Protein AF-A0A5J4KTF9-F1 (afdb_monomer)

Nearest PDB structures (foldseek):
  3gzh-assembly1_A  TM=1.560E-01  e=8.129E+00  Escherichia coli O157:H7
  5zzj-assembly1_A  TM=1.481E-01  e=7.076E+00  Santalum album

Organism: NCBI:txid2607529

Sequence (255 aa):
MTQKMRHIVEIQGGFKPSVQLPKDFFNEEYNRHFVENYIPTHDTLEIFMNIQYSLQMNSEKRAKLFTGTYGTGKSDLMLMIANYITRSSDNELLIPFFKRLRNLNPNKAEIIYEARLNKPPFLLVLLQADTATTFSSFVLDGLKKALDRIQQPDLLGTTYYKAAKDLIEQWEEKLPDNIERVDRILQEVHGITLVQLKHNLASPQADRALEIFRQTTISALGMPFHPNAVIERPDEAFEAVSKNWLLVENTVAYL

Solvent-accessible surface area (backbone atoms only — not comparable to full-atom values): 14716 Å² total; per-residue (Å²): 136,87,77,62,62,77,82,78,49,83,81,82,77,86,79,65,100,67,69,51,84,63,62,43,70,73,33,62,71,61,32,49,56,48,44,53,65,50,80,79,50,74,68,52,51,54,51,46,51,56,48,44,56,32,69,43,90,89,41,86,68,61,86,82,85,92,83,79,67,91,88,74,48,64,53,52,50,49,54,50,49,52,53,53,52,48,31,34,45,80,38,76,66,42,47,53,35,52,56,54,38,33,74,77,38,52,70,64,34,47,57,46,37,62,69,25,47,92,37,82,54,52,89,70,62,70,72,71,84,90,55,39,82,46,73,43,39,33,50,47,46,21,45,48,55,37,28,50,74,73,73,43,58,74,37,55,62,51,29,58,43,52,52,53,45,53,50,52,54,51,26,63,75,76,34,53,71,57,43,57,43,38,35,49,48,32,41,76,76,70,68,38,48,58,69,55,43,52,51,28,30,75,37,37,42,19,62,63,32,46,50,53,47,42,54,41,37,32,75,56,68,72,42,78,80,76,84,75,93,53,42,79,46,51,68,57,35,53,51,40,29,52,54,43,48,54,52,52,55,55,57,61,74,76,110

Structure (mmCIF, N/CA/C/O backbone):
data_AF-A0A5J4KTF9-F1
#
_entry.id   AF-A0A5J4KTF9-F1
#
loop_
_atom_site.group_PDB
_atom_site.id
_atom_site.type_symbol
_atom_site.label_atom_id
_atom_site.label_alt_id
_atom_site.label_comp_id
_atom_site.label_asym_id
_atom_site.label_entity_id
_atom_site.label_seq_id
_atom_site.pdbx_PDB_ins_code
_atom_site.Cartn_x
_atom_site.Cartn_y
_atom_site.Cartn_z
_atom_site.occupancy
_atom_site.B_iso_or_equiv
_atom_site.auth_seq_id
_atom_site.auth_comp_id
_atom_site.auth_asym_id
_atom_site.auth_atom_id
_atom_site.pdbx_PDB_model_num
ATOM 1 N N . MET A 1 1 ? 7.587 18.497 -52.639 1.00 45.97 1 MET A N 1
ATOM 2 C CA . MET A 1 1 ? 6.409 17.908 -51.965 1.00 45.97 1 MET A CA 1
ATOM 3 C C . MET A 1 1 ? 6.513 18.205 -50.481 1.00 45.97 1 MET A C 1
ATOM 5 O O . MET A 1 1 ? 7.407 17.679 -49.836 1.00 45.97 1 MET A O 1
ATOM 9 N N . THR A 1 2 ? 5.655 19.070 -49.949 1.00 49.12 2 THR A N 1
ATOM 10 C CA . THR A 1 2 ? 5.652 19.421 -48.522 1.00 49.12 2 THR A CA 1
ATOM 11 C C . THR A 1 2 ? 4.664 18.499 -47.811 1.00 49.12 2 THR A C 1
ATOM 13 O O . THR A 1 2 ? 3.468 18.786 -47.765 1.00 49.12 2 THR A O 1
ATOM 16 N N . GLN A 1 3 ? 5.119 17.340 -47.326 1.00 54.19 3 GLN A N 1
ATOM 17 C CA . GLN A 1 3 ? 4.278 16.512 -46.455 1.00 54.19 3 GLN A CA 1
ATOM 18 C C . GLN A 1 3 ? 4.041 17.271 -45.143 1.00 54.19 3 GLN A C 1
ATOM 20 O O . GLN A 1 3 ? 4.979 17.768 -44.522 1.00 54.19 3 GLN A O 1
ATOM 25 N N . LYS A 1 4 ? 2.776 17.405 -44.724 1.00 57.56 4 LYS A N 1
ATOM 26 C CA . LYS A 1 4 ? 2.444 18.039 -43.439 1.00 57.56 4 LYS A CA 1
ATOM 27 C C . LYS A 1 4 ? 3.039 17.186 -42.311 1.00 57.56 4 LYS A C 1
ATOM 29 O O . LYS A 1 4 ? 2.736 15.999 -42.253 1.00 57.56 4 LYS A O 1
ATOM 34 N N . MET A 1 5 ? 3.810 17.797 -41.402 1.00 54.59 5 MET A N 1
ATOM 35 C CA . MET A 1 5 ? 4.510 17.134 -40.277 1.00 54.59 5 MET A CA 1
ATOM 36 C C . MET A 1 5 ? 3.653 16.130 -39.491 1.00 54.59 5 MET A C 1
ATOM 38 O O . MET A 1 5 ? 4.162 15.109 -39.054 1.00 54.59 5 MET A O 1
ATOM 42 N N . ARG A 1 6 ? 2.343 16.367 -39.381 1.00 58.22 6 ARG A N 1
ATOM 43 C CA . ARG A 1 6 ? 1.366 15.455 -38.756 1.00 58.22 6 ARG A CA 1
ATOM 44 C C . ARG A 1 6 ? 1.243 14.060 -39.396 1.00 58.22 6 ARG A C 1
ATOM 46 O O . ARG A 1 6 ? 0.602 13.202 -38.815 1.00 58.22 6 ARG A O 1
ATOM 53 N N . HIS A 1 7 ? 1.779 13.851 -40.601 1.00 60.00 7 HIS A N 1
ATOM 54 C CA . HIS A 1 7 ? 1.847 12.535 -41.256 1.00 60.00 7 HIS A CA 1
ATOM 55 C C . HIS A 1 7 ? 3.209 11.846 -41.068 1.00 60.00 7 HIS A C 1
ATOM 57 O O . HIS A 1 7 ? 3.386 10.725 -41.525 1.00 60.00 7 HIS A O 1
ATOM 63 N N . ILE A 1 8 ? 4.166 12.531 -40.434 1.00 69.38 8 ILE A N 1
ATOM 64 C CA . ILE A 1 8 ? 5.533 12.055 -40.172 1.00 69.38 8 ILE A CA 1
ATOM 65 C C . ILE A 1 8 ? 5.745 11.862 -38.662 1.00 69.38 8 ILE A C 1
ATOM 67 O O . ILE A 1 8 ? 6.495 10.986 -38.248 1.00 69.38 8 ILE A O 1
ATOM 71 N N . VAL A 1 9 ? 5.075 12.675 -37.841 1.00 63.06 9 VAL A N 1
ATOM 72 C CA . VAL A 1 9 ? 5.163 12.661 -36.380 1.00 63.06 9 VAL A CA 1
ATOM 73 C C . VAL A 1 9 ? 3.813 12.251 -35.806 1.00 63.06 9 VAL A C 1
ATOM 75 O O . VAL A 1 9 ? 2.828 12.977 -35.948 1.00 63.06 9 VAL A O 1
ATOM 78 N N . GLU A 1 10 ? 3.782 11.099 -35.144 1.00 61.47 10 GLU A N 1
ATOM 79 C CA . GLU A 1 10 ? 2.653 10.667 -34.328 1.00 61.47 10 GLU A CA 1
ATOM 80 C C . GLU A 1 10 ? 2.847 11.201 -32.905 1.00 61.47 10 GLU A C 1
ATOM 82 O O . GLU A 1 10 ? 3.833 10.893 -32.235 1.00 61.47 10 GLU A O 1
ATOM 87 N N . ILE A 1 11 ? 1.927 12.055 -32.453 1.00 61.16 11 ILE A N 1
ATOM 88 C CA . ILE A 1 11 ? 1.917 12.513 -31.065 1.00 61.16 11 ILE A CA 1
ATOM 89 C C . ILE A 1 11 ? 1.268 11.404 -30.249 1.00 61.16 11 ILE A C 1
ATOM 91 O O . ILE A 1 11 ? 0.058 11.195 -30.338 1.00 61.16 11 ILE A O 1
ATOM 95 N N . GLN A 1 12 ? 2.065 10.713 -29.440 1.00 60.00 12 GLN A N 1
ATOM 96 C CA . GLN A 1 12 ? 1.533 9.796 -28.443 1.00 60.00 12 GLN A CA 1
ATOM 97 C C . GLN A 1 12 ? 0.831 10.613 -27.349 1.00 60.00 12 GLN A C 1
ATOM 99 O O . GLN A 1 12 ? 1.466 11.202 -26.475 1.00 60.00 12 GLN A O 1
ATOM 104 N N . GLY A 1 13 ? -0.494 10.719 -27.453 1.00 55.62 13 GLY A N 1
ATOM 105 C CA . GLY A 1 13 ? -1.342 11.270 -26.397 1.00 55.62 13 GLY A CA 1
ATOM 106 C C . GLY A 1 13 ? -1.472 10.291 -25.230 1.00 55.62 13 GLY A C 1
ATOM 107 O O . GLY A 1 13 ? -1.255 9.101 -25.412 1.00 55.62 13 GLY A O 1
ATOM 108 N N . GLY A 1 14 ? -1.852 10.788 -24.049 1.00 59.50 14 GLY A N 1
ATOM 109 C CA . GLY A 1 14 ? -2.115 9.957 -22.861 1.00 59.50 14 GLY A CA 1
ATOM 110 C C . GLY A 1 14 ? -1.180 10.210 -21.675 1.00 59.50 14 GLY A C 1
ATOM 111 O O . GLY A 1 14 ? -1.487 9.801 -20.555 1.00 59.50 14 GLY A O 1
ATOM 112 N N . PHE A 1 15 ? -0.102 10.976 -21.866 1.00 64.00 15 PHE A N 1
ATOM 113 C CA . PHE A 1 15 ? 0.711 11.463 -20.753 1.00 64.00 15 PHE A CA 1
ATOM 114 C C . PHE A 1 15 ? -0.027 12.562 -19.982 1.00 64.00 15 PHE A C 1
ATOM 116 O O . PHE A 1 15 ? -0.312 13.639 -20.512 1.00 64.00 15 PHE A O 1
ATOM 123 N N . LYS A 1 16 ? -0.335 12.294 -18.709 1.00 68.94 16 LYS A N 1
ATOM 124 C CA . LYS A 1 16 ? -0.796 13.335 -17.785 1.00 68.94 16 LYS A CA 1
ATOM 125 C C . LYS A 1 16 ? 0.377 14.248 -17.410 1.00 68.94 16 LYS A C 1
ATOM 127 O O . LYS A 1 16 ? 1.512 13.782 -17.352 1.00 68.94 16 LYS A O 1
ATOM 132 N N . PRO A 1 17 ? 0.111 15.518 -17.052 1.00 70.00 17 PRO A N 1
ATOM 133 C CA . PRO A 1 17 ? 1.140 16.418 -16.526 1.00 70.00 17 PRO A CA 1
ATOM 134 C C . PRO A 1 17 ? 1.809 15.910 -15.242 1.00 70.00 17 PRO A C 1
ATOM 136 O O . PRO A 1 17 ? 2.920 16.326 -14.920 1.00 70.00 17 PRO A O 1
ATOM 139 N N . SER A 1 18 ? 1.121 15.055 -14.479 1.00 81.44 18 SER A N 1
ATOM 140 C CA . SER A 1 18 ? 1.652 14.456 -13.261 1.00 81.44 18 SER A CA 1
ATOM 141 C C . SER A 1 18 ? 1.018 13.100 -12.964 1.00 81.44 18 SER A C 1
ATOM 143 O O . SER A 1 18 ? -0.189 12.907 -13.127 1.00 81.44 18 SER A O 1
ATOM 145 N N . VAL A 1 19 ? 1.851 12.174 -12.488 1.00 86.50 19 VAL A N 1
ATOM 146 C CA . VAL A 1 19 ? 1.433 10.893 -11.914 1.00 86.50 19 VAL A CA 1
ATOM 147 C C . VAL A 1 19 ? 0.979 11.077 -10.462 1.00 86.50 19 VAL A C 1
ATOM 149 O O . VAL A 1 19 ? 1.675 11.694 -9.651 1.00 86.50 19 VAL A O 1
ATOM 152 N N . GLN A 1 20 ? -0.166 10.486 -10.126 1.00 88.31 20 GLN A N 1
ATOM 153 C CA . GLN A 1 20 ? -0.788 10.475 -8.803 1.00 88.31 20 GLN A CA 1
ATOM 154 C C . GLN A 1 20 ? -0.903 9.043 -8.268 1.00 88.31 20 GLN A C 1
ATOM 156 O O . GLN A 1 20 ? -1.821 8.296 -8.611 1.00 88.31 20 GLN A O 1
ATOM 161 N N . LEU A 1 21 ? 0.010 8.653 -7.379 1.00 86.81 21 LEU A N 1
ATOM 162 C CA . LEU A 1 21 ? -0.095 7.393 -6.640 1.00 86.81 21 LEU A CA 1
ATOM 163 C C . LEU A 1 21 ? -1.056 7.550 -5.443 1.00 86.81 21 LEU A C 1
ATOM 165 O O . LEU A 1 21 ? -1.054 8.602 -4.805 1.00 86.81 21 LEU A O 1
ATOM 169 N N . PRO A 1 22 ? -1.873 6.532 -5.112 1.00 88.56 22 PRO A N 1
ATOM 170 C CA . PRO A 1 22 ? -1.954 5.208 -5.722 1.00 88.56 22 PRO A CA 1
ATOM 171 C C . PRO A 1 22 ? -2.916 5.132 -6.917 1.00 88.56 22 PRO A C 1
ATOM 173 O O . PRO A 1 22 ? -2.921 4.130 -7.627 1.00 88.56 22 PRO A O 1
ATOM 176 N N . LYS A 1 23 ? -3.727 6.174 -7.143 1.00 90.62 23 LYS A N 1
ATOM 177 C CA . LYS A 1 23 ? -4.812 6.209 -8.136 1.00 90.62 23 LYS A CA 1
ATOM 178 C C . LYS A 1 23 ? -4.368 5.744 -9.524 1.00 90.62 23 LYS A C 1
ATOM 180 O O . LYS A 1 23 ? -5.033 4.915 -10.132 1.00 90.62 23 LYS A O 1
ATOM 185 N N . ASP A 1 24 ? -3.241 6.254 -10.003 1.00 93.00 24 ASP A N 1
ATOM 186 C CA . ASP A 1 24 ? -2.726 5.962 -11.338 1.00 93.00 24 ASP A CA 1
ATOM 187 C C . ASP A 1 24 ? -2.093 4.568 -11.461 1.00 93.00 24 ASP A C 1
ATOM 189 O O . ASP A 1 24 ? -1.989 4.050 -12.568 1.00 93.00 24 ASP A O 1
ATOM 193 N N . PHE A 1 25 ? -1.690 3.936 -10.352 1.00 94.31 25 PHE A N 1
ATOM 194 C CA . PHE A 1 25 ? -1.254 2.536 -10.372 1.00 94.31 25 PHE A CA 1
ATOM 195 C C . PHE A 1 25 ? -2.446 1.589 -10.550 1.00 94.31 25 PHE A C 1
ATOM 197 O O . PHE A 1 25 ? -2.345 0.613 -11.286 1.00 94.31 25 PHE A O 1
ATOM 204 N N . PHE A 1 26 ? -3.576 1.899 -9.909 1.00 92.81 26 PHE A N 1
ATOM 205 C CA . PHE A 1 26 ? -4.788 1.075 -9.952 1.00 92.81 26 PHE A CA 1
ATOM 206 C C . PHE A 1 26 ? -5.744 1.414 -11.107 1.00 92.81 26 PHE A C 1
ATOM 208 O O . PHE A 1 26 ? -6.740 0.722 -11.297 1.00 92.81 26 PHE A O 1
ATOM 215 N N . ASN A 1 27 ? -5.464 2.455 -11.891 1.00 94.56 27 ASN A N 1
ATOM 216 C CA . ASN A 1 27 ? -6.163 2.703 -13.148 1.00 94.56 27 ASN A CA 1
ATOM 217 C C . ASN A 1 27 ? -5.486 1.887 -14.257 1.00 94.56 27 ASN A C 1
ATOM 219 O O . ASN A 1 27 ? -4.417 2.274 -14.719 1.00 94.56 27 ASN A O 1
ATOM 223 N N . GLU A 1 28 ? -6.091 0.769 -14.664 1.00 93.31 28 GLU A N 1
ATOM 224 C CA . GLU A 1 28 ? -5.462 -0.178 -15.595 1.00 93.31 28 GLU A CA 1
ATOM 225 C C . GLU A 1 28 ? -5.084 0.464 -16.937 1.00 93.31 28 GLU A C 1
ATOM 227 O O . GLU A 1 28 ? -3.954 0.303 -17.390 1.00 93.31 28 GLU A O 1
ATOM 232 N N . GLU A 1 29 ? -5.996 1.221 -17.549 1.00 93.06 29 GLU A N 1
ATOM 233 C CA . GLU A 1 29 ? -5.775 1.863 -18.849 1.00 93.06 29 GLU A CA 1
ATOM 234 C C . GLU A 1 29 ? -4.601 2.848 -18.788 1.00 93.06 29 GLU A C 1
ATOM 236 O O . GLU A 1 29 ? -3.667 2.777 -19.590 1.00 93.06 29 GLU A O 1
ATOM 241 N N . TYR A 1 30 ? -4.608 3.733 -17.788 1.00 92.94 30 TYR A N 1
ATOM 242 C CA . TYR A 1 30 ? -3.548 4.716 -17.603 1.00 92.94 30 TYR A CA 1
ATOM 243 C C . TYR A 1 30 ? -2.213 4.058 -17.241 1.00 92.94 30 TYR A C 1
ATOM 245 O O . TYR A 1 30 ? -1.177 4.419 -17.796 1.00 92.94 30 TYR A O 1
ATOM 253 N N . ASN A 1 31 ? -2.227 3.089 -16.321 1.00 94.88 31 ASN A N 1
ATOM 254 C CA . ASN A 1 31 ? -1.036 2.361 -15.896 1.00 94.88 31 ASN A CA 1
ATOM 255 C C . ASN A 1 31 ? -0.394 1.629 -17.074 1.00 94.88 31 ASN A C 1
ATOM 257 O O . ASN A 1 31 ? 0.815 1.741 -17.273 1.00 94.88 31 ASN A O 1
ATOM 261 N N . ARG A 1 32 ? -1.211 0.944 -17.882 1.00 95.06 32 ARG A N 1
ATOM 262 C CA . ARG A 1 32 ? -0.765 0.243 -19.083 1.00 95.06 32 ARG A CA 1
ATOM 263 C C . ARG A 1 32 ? -0.099 1.204 -20.057 1.00 95.06 32 ARG A C 1
ATOM 265 O O . ARG A 1 32 ? 1.071 1.024 -20.391 1.00 95.06 32 ARG A O 1
ATOM 272 N N . HIS A 1 33 ? -0.811 2.270 -20.421 1.00 93.50 33 HIS A N 1
ATOM 273 C CA . HIS A 1 33 ? -0.307 3.291 -21.332 1.00 93.50 33 HIS A CA 1
ATOM 274 C C . HIS A 1 33 ? 1.010 3.909 -20.836 1.00 93.50 33 HIS A C 1
ATOM 276 O O . HIS A 1 33 ? 1.954 4.069 -21.611 1.00 93.50 33 HIS A O 1
ATOM 282 N N . PHE A 1 34 ? 1.099 4.227 -19.542 1.00 94.69 34 PHE A N 1
ATOM 283 C CA . PHE A 1 34 ? 2.305 4.781 -18.936 1.00 94.69 34 PHE A CA 1
ATOM 284 C C . PHE A 1 34 ? 3.498 3.823 -19.047 1.00 94.69 34 PHE A C 1
ATOM 286 O O . PHE A 1 34 ? 4.563 4.226 -19.510 1.00 94.69 34 PHE A O 1
ATOM 293 N N . VAL A 1 35 ? 3.339 2.561 -18.635 1.00 95.94 35 VAL A N 1
ATOM 294 C CA . VAL A 1 35 ? 4.448 1.595 -18.597 1.00 95.94 35 VAL A CA 1
ATOM 295 C C . VAL A 1 35 ? 4.937 1.262 -20.005 1.00 95.94 35 VAL A C 1
ATOM 297 O O . VAL A 1 35 ? 6.142 1.276 -20.263 1.00 95.94 35 VAL A O 1
ATOM 300 N N . GLU A 1 36 ? 4.014 1.035 -20.941 1.00 95.19 36 GLU A N 1
ATOM 301 C CA . GLU A 1 36 ? 4.347 0.728 -22.334 1.00 95.19 36 GLU A CA 1
ATOM 302 C C . GLU A 1 36 ? 5.110 1.869 -23.010 1.00 95.19 36 GLU A C 1
ATOM 304 O O . GLU A 1 36 ? 5.953 1.612 -23.872 1.00 95.19 36 GLU A O 1
ATOM 309 N N . ASN A 1 37 ? 4.890 3.120 -22.594 1.00 93.25 37 ASN A N 1
ATOM 310 C CA . ASN A 1 37 ? 5.527 4.307 -23.170 1.00 93.25 37 ASN A CA 1
ATOM 311 C C . ASN A 1 37 ? 6.622 4.923 -22.286 1.00 93.25 37 ASN A C 1
ATOM 313 O O . ASN A 1 37 ? 7.234 5.912 -22.681 1.00 93.25 37 ASN A O 1
ATOM 317 N N . TYR A 1 38 ? 6.942 4.324 -21.135 1.00 94.38 38 TYR A N 1
ATOM 318 C CA . TYR A 1 38 ? 7.995 4.821 -20.252 1.00 94.38 38 TYR A CA 1
ATOM 319 C C . TYR A 1 38 ? 9.367 4.810 -20.948 1.00 94.38 38 TYR A C 1
ATOM 321 O O . TYR A 1 38 ? 9.808 3.782 -21.477 1.00 94.38 38 TYR A O 1
ATOM 329 N N . ILE A 1 39 ? 10.061 5.951 -20.934 1.00 92.69 39 ILE A N 1
ATOM 330 C CA . ILE A 1 39 ? 11.369 6.132 -21.578 1.00 92.69 39 ILE A CA 1
ATOM 331 C C . ILE A 1 39 ? 12.457 6.109 -20.494 1.00 92.69 39 ILE A C 1
ATOM 333 O O . ILE A 1 39 ? 12.638 7.112 -19.803 1.00 92.69 39 ILE A O 1
ATOM 337 N N . PRO A 1 40 ? 13.189 4.992 -20.312 1.00 95.06 40 PRO A N 1
ATOM 338 C CA . PRO A 1 40 ? 14.281 4.953 -19.350 1.00 95.06 40 PRO A CA 1
ATOM 339 C C . PRO A 1 40 ? 15.475 5.789 -19.827 1.00 95.06 40 PRO A C 1
ATOM 341 O O . PRO A 1 40 ? 15.759 5.865 -21.024 1.00 95.06 40 PRO A O 1
ATOM 344 N N . THR A 1 41 ? 16.212 6.358 -18.876 1.00 95.12 41 THR A N 1
ATOM 345 C CA . THR A 1 41 ? 17.518 6.997 -19.098 1.00 95.12 41 THR A CA 1
ATOM 346 C C . THR A 1 41 ? 18.642 6.160 -18.479 1.00 95.12 41 THR A C 1
ATOM 348 O O . THR A 1 41 ? 18.385 5.169 -17.789 1.00 95.12 41 THR A O 1
ATOM 351 N N . HIS A 1 42 ? 19.904 6.552 -18.691 1.00 95.06 42 HIS A N 1
ATOM 352 C CA . HIS A 1 42 ? 21.031 5.940 -17.977 1.00 95.06 42 HIS A CA 1
ATOM 353 C C . HIS A 1 42 ? 20.897 6.081 -16.452 1.00 95.06 42 HIS A C 1
ATOM 355 O O . HIS A 1 42 ? 21.166 5.122 -15.736 1.00 95.06 42 HIS A O 1
ATOM 361 N N . ASP A 1 43 ? 20.388 7.210 -15.955 1.00 93.25 43 ASP A N 1
ATOM 362 C CA . ASP A 1 43 ? 20.130 7.386 -14.521 1.00 93.25 43 ASP A CA 1
ATOM 363 C C . ASP A 1 43 ? 19.045 6.424 -14.028 1.00 93.25 43 ASP A C 1
ATOM 365 O O . ASP A 1 43 ? 19.200 5.792 -12.982 1.00 93.25 43 ASP A O 1
ATOM 369 N N . THR A 1 44 ? 17.967 6.243 -14.802 1.00 94.12 44 THR A N 1
ATOM 370 C CA . THR A 1 44 ? 16.949 5.233 -14.491 1.00 94.12 44 THR A CA 1
ATOM 371 C C . THR A 1 44 ? 17.570 3.842 -14.413 1.00 94.12 44 THR A C 1
ATOM 373 O O . THR A 1 44 ? 17.307 3.109 -13.464 1.00 94.12 44 THR A O 1
ATOM 376 N N . LEU A 1 45 ? 18.418 3.473 -15.373 1.00 96.94 45 LEU A N 1
ATOM 377 C CA . LEU A 1 45 ? 19.101 2.181 -15.379 1.00 96.94 45 LEU A CA 1
ATOM 378 C C . LEU A 1 45 ? 19.926 1.966 -14.095 1.00 96.94 45 LEU A C 1
ATOM 380 O O . LEU A 1 45 ? 19.808 0.909 -13.474 1.00 96.94 45 LEU A O 1
ATOM 384 N N . GLU A 1 46 ? 20.711 2.956 -13.656 1.00 96.56 46 GLU A N 1
ATOM 385 C CA . GLU A 1 46 ? 21.477 2.854 -12.403 1.00 96.56 46 GLU A CA 1
ATOM 386 C C . GLU A 1 46 ? 20.574 2.745 -11.168 1.00 96.56 46 GLU A C 1
ATOM 388 O O . GLU A 1 46 ? 20.868 1.988 -10.239 1.00 96.56 46 GLU A O 1
ATOM 393 N N . ILE A 1 47 ? 19.442 3.453 -11.160 1.00 95.75 47 ILE A N 1
ATOM 394 C CA . ILE A 1 47 ? 18.448 3.346 -10.088 1.00 95.75 47 ILE A CA 1
ATOM 395 C C . ILE A 1 47 ? 17.880 1.926 -10.025 1.00 95.75 47 ILE A C 1
ATOM 397 O O . ILE A 1 47 ? 17.818 1.346 -8.941 1.00 95.75 47 ILE A O 1
ATOM 401 N N . PHE A 1 48 ? 17.508 1.333 -11.160 1.00 97.25 48 PHE A N 1
ATOM 402 C CA . PHE A 1 48 ? 16.987 -0.036 -11.197 1.00 97.25 48 PHE A CA 1
ATOM 403 C C . PHE A 1 48 ? 18.042 -1.077 -10.808 1.00 97.25 48 PHE A C 1
ATOM 405 O O . PHE A 1 48 ? 17.706 -2.026 -10.101 1.00 97.25 48 PHE A O 1
ATOM 412 N N . MET A 1 49 ? 19.317 -0.871 -11.158 1.00 96.88 49 MET A N 1
ATOM 413 C CA . MET A 1 49 ? 20.422 -1.682 -10.627 1.00 96.88 49 MET A CA 1
ATOM 414 C C . MET A 1 49 ? 20.474 -1.608 -9.097 1.00 96.88 49 MET A C 1
ATOM 416 O O . MET A 1 49 ? 20.546 -2.633 -8.421 1.00 96.88 49 MET A O 1
ATOM 420 N N . ASN A 1 50 ? 20.390 -0.400 -8.535 1.00 95.12 50 ASN A N 1
ATOM 421 C CA . ASN A 1 50 ? 20.408 -0.186 -7.090 1.00 95.12 50 ASN A CA 1
ATOM 422 C C . ASN A 1 50 ? 19.204 -0.837 -6.386 1.00 95.12 50 ASN A C 1
ATOM 424 O O . ASN A 1 50 ? 19.355 -1.412 -5.307 1.00 95.12 50 ASN A O 1
ATOM 428 N N . ILE A 1 51 ? 18.024 -0.781 -7.010 1.00 95.75 51 ILE A N 1
ATOM 429 C CA . ILE A 1 51 ? 16.805 -1.437 -6.525 1.00 95.75 51 ILE A CA 1
ATOM 430 C C . ILE A 1 51 ? 16.968 -2.952 -6.541 1.00 95.75 51 ILE A C 1
ATOM 432 O O . ILE A 1 51 ? 16.681 -3.575 -5.528 1.00 95.75 51 ILE A O 1
ATOM 436 N N . GLN A 1 52 ? 17.477 -3.539 -7.627 1.00 94.94 52 GLN A N 1
ATOM 437 C CA . GLN A 1 52 ? 17.775 -4.974 -7.717 1.00 94.94 52 GLN A CA 1
ATOM 438 C C . GLN A 1 52 ? 18.616 -5.448 -6.517 1.00 94.94 52 GLN A C 1
ATOM 440 O O . GLN A 1 52 ? 18.223 -6.378 -5.815 1.00 94.94 52 GLN A O 1
ATOM 445 N N . TYR A 1 53 ? 19.703 -4.747 -6.173 1.00 92.56 53 TYR A N 1
ATOM 446 C CA . TYR A 1 53 ? 20.495 -5.089 -4.981 1.00 92.56 53 TYR A CA 1
ATOM 447 C C . TYR A 1 53 ? 19.688 -5.039 -3.672 1.00 92.56 53 TYR A C 1
ATOM 449 O O . TYR A 1 53 ? 19.959 -5.796 -2.741 1.00 92.56 53 TYR A O 1
ATOM 457 N N . SER A 1 54 ? 18.683 -4.168 -3.579 1.00 93.12 54 SER A N 1
ATOM 458 C CA . SER A 1 54 ? 17.784 -4.078 -2.422 1.00 93.12 54 SER A CA 1
ATOM 459 C C . SER A 1 54 ? 16.735 -5.183 -2.349 1.00 93.12 54 SER A C 1
ATOM 461 O O . SER A 1 54 ? 16.138 -5.361 -1.288 1.00 93.12 54 SER A O 1
ATOM 463 N N . LEU A 1 55 ? 16.499 -5.922 -3.434 1.00 91.00 55 LEU A N 1
ATOM 464 C CA . LEU A 1 55 ? 15.543 -7.030 -3.455 1.00 91.00 55 LEU A CA 1
ATOM 465 C C . LEU A 1 55 ? 16.143 -8.337 -2.918 1.00 91.00 55 LEU A C 1
ATOM 467 O O . LEU A 1 55 ? 15.394 -9.216 -2.499 1.00 91.00 55 LEU A O 1
ATOM 471 N N . GLN A 1 56 ? 17.472 -8.462 -2.873 1.00 87.88 56 GLN A N 1
ATOM 472 C CA . GLN A 1 56 ? 18.160 -9.653 -2.360 1.00 87.88 56 GLN A CA 1
ATOM 473 C C . GLN A 1 56 ? 17.831 -9.907 -0.881 1.00 87.88 56 GLN A C 1
ATOM 475 O O . GLN A 1 56 ? 17.709 -8.966 -0.100 1.00 87.88 56 GLN A O 1
ATOM 480 N N . MET A 1 57 ? 17.701 -11.174 -0.469 1.00 83.44 57 MET A N 1
ATOM 481 C CA . MET A 1 57 ? 17.302 -11.558 0.900 1.00 83.44 57 MET A CA 1
ATOM 482 C C . MET A 1 57 ? 18.237 -11.001 1.983 1.00 83.44 57 MET A C 1
ATOM 484 O O . MET A 1 57 ? 17.770 -10.490 2.996 1.00 83.44 57 MET A O 1
ATOM 488 N N . ASN A 1 58 ? 19.545 -11.018 1.734 1.00 85.06 58 ASN A N 1
ATOM 489 C CA . ASN A 1 58 ? 20.589 -10.527 2.638 1.00 85.06 58 ASN A CA 1
ATOM 490 C C . ASN A 1 58 ? 20.854 -9.013 2.527 1.00 85.06 58 ASN A C 1
ATOM 492 O O . ASN A 1 58 ? 21.840 -8.521 3.071 1.00 85.06 58 ASN A O 1
ATOM 496 N N . SER A 1 59 ? 20.022 -8.263 1.800 1.00 88.38 59 SER A N 1
ATOM 497 C CA . SER A 1 59 ? 20.234 -6.828 1.630 1.00 88.38 59 SER A CA 1
ATOM 498 C C . SER A 1 59 ? 19.847 -6.047 2.884 1.00 88.38 59 SER A C 1
ATOM 500 O O . SER A 1 59 ? 18.683 -6.041 3.291 1.00 88.38 59 SER A O 1
ATOM 502 N N . GLU A 1 60 ? 20.809 -5.317 3.448 1.00 86.25 60 GLU A N 1
ATOM 503 C CA . GLU A 1 60 ? 20.598 -4.389 4.570 1.00 86.25 60 GLU A CA 1
ATOM 504 C C . GLU A 1 60 ? 20.219 -2.971 4.100 1.00 86.25 60 GLU A C 1
ATOM 506 O O . GLU A 1 60 ? 19.722 -2.150 4.867 1.00 86.25 60 GLU A O 1
ATOM 511 N N . LYS A 1 61 ? 20.416 -2.655 2.811 1.00 86.69 61 LYS A N 1
ATOM 512 C CA . LYS A 1 61 ? 20.227 -1.304 2.248 1.00 86.69 61 LYS A CA 1
ATOM 513 C C . LYS A 1 61 ? 18.937 -1.204 1.439 1.00 86.69 61 LYS A C 1
ATOM 515 O O . LYS A 1 61 ? 18.978 -0.992 0.224 1.00 86.69 61 LYS A O 1
ATOM 520 N N . ARG A 1 62 ? 17.788 -1.364 2.101 1.00 89.81 62 ARG A N 1
ATOM 521 C CA . ARG A 1 62 ? 16.462 -1.384 1.445 1.00 89.81 62 ARG A CA 1
ATOM 522 C C . ARG A 1 62 ? 15.774 -0.023 1.370 1.00 89.81 62 ARG A C 1
ATOM 524 O O . ARG A 1 62 ? 15.070 0.239 0.401 1.00 89.81 62 ARG A O 1
ATOM 531 N N . ALA A 1 63 ? 16.010 0.856 2.340 1.00 90.00 63 ALA A N 1
ATOM 532 C CA . ALA A 1 63 ? 15.455 2.206 2.319 1.00 90.00 63 ALA A CA 1
ATOM 533 C C . ALA A 1 63 ? 16.107 3.049 1.209 1.00 90.00 63 ALA A C 1
ATOM 535 O O . ALA A 1 63 ? 17.334 3.082 1.087 1.00 90.00 63 ALA A O 1
ATOM 536 N N . LYS A 1 64 ? 15.283 3.734 0.407 1.00 90.06 64 LYS A N 1
ATOM 537 C CA . LYS A 1 64 ? 15.713 4.654 -0.658 1.00 90.06 64 LYS A CA 1
ATOM 538 C C . LYS A 1 64 ? 15.007 5.992 -0.491 1.00 90.06 64 LYS A C 1
ATOM 540 O O . LYS A 1 64 ? 13.806 6.025 -0.238 1.00 90.06 64 LYS A O 1
ATOM 545 N N . LEU A 1 65 ? 15.748 7.080 -0.681 1.00 90.06 65 LEU A N 1
ATOM 546 C CA . LEU A 1 65 ? 15.217 8.439 -0.696 1.00 90.06 65 LEU A CA 1
ATOM 547 C C . LEU A 1 65 ? 15.462 9.051 -2.077 1.00 90.06 65 LEU A C 1
ATOM 549 O O . LEU A 1 65 ? 16.608 9.202 -2.492 1.00 90.06 65 LEU A O 1
ATOM 553 N N . PHE A 1 66 ? 14.386 9.409 -2.777 1.00 86.19 66 PHE A N 1
ATOM 554 C CA . PHE A 1 66 ? 14.459 10.091 -4.068 1.00 86.19 66 PHE A CA 1
ATOM 555 C C . PHE A 1 66 ? 14.303 11.598 -3.866 1.00 86.19 66 PHE A C 1
ATOM 557 O O . PHE A 1 66 ? 13.221 12.076 -3.522 1.00 86.19 66 PHE A O 1
ATOM 564 N N . THR A 1 67 ? 15.371 12.358 -4.100 1.00 85.38 67 THR A N 1
ATOM 565 C CA . THR A 1 67 ? 15.364 13.826 -4.036 1.00 85.38 67 THR A CA 1
ATOM 566 C C . THR A 1 67 ? 15.516 14.419 -5.437 1.00 85.38 67 THR A C 1
ATOM 568 O O . THR A 1 67 ? 16.107 13.816 -6.328 1.00 85.38 67 THR A O 1
ATOM 571 N N . GLY A 1 68 ? 14.918 15.586 -5.676 1.00 80.50 68 GLY A N 1
ATOM 572 C CA . GLY A 1 68 ? 14.984 16.271 -6.970 1.00 80.50 68 GLY A CA 1
ATOM 573 C C . GLY A 1 68 ? 13.931 17.367 -7.086 1.00 80.50 68 GLY A C 1
ATOM 574 O O . GLY A 1 68 ? 12.951 17.367 -6.336 1.00 80.50 68 GLY A O 1
ATOM 575 N N . THR A 1 69 ? 14.088 18.280 -8.041 1.00 82.19 69 THR A N 1
ATOM 576 C CA . THR A 1 69 ? 13.153 19.396 -8.263 1.00 82.19 69 THR A CA 1
ATOM 577 C C . THR A 1 69 ? 11.790 18.923 -8.788 1.00 82.19 69 THR A C 1
ATOM 579 O O . THR A 1 69 ? 11.613 17.771 -9.192 1.00 82.19 69 THR A O 1
ATOM 582 N N . TYR A 1 70 ? 10.766 19.776 -8.713 1.00 75.62 70 TYR A N 1
ATOM 583 C CA . TYR A 1 70 ? 9.450 19.456 -9.273 1.00 75.62 70 TYR A CA 1
ATOM 584 C C . TYR A 1 70 ? 9.552 19.212 -10.789 1.00 75.62 70 TYR A C 1
ATOM 586 O O . TYR A 1 70 ? 10.299 19.903 -11.476 1.00 75.62 70 TYR A O 1
ATOM 594 N N . GLY A 1 71 ? 8.816 18.223 -11.302 1.00 74.94 71 GLY A N 1
ATOM 595 C CA . GLY A 1 71 ? 8.795 17.902 -12.735 1.00 74.94 71 GLY A CA 1
ATOM 596 C C . GLY A 1 71 ? 9.929 17.002 -13.242 1.00 74.94 71 GLY A C 1
ATOM 597 O O . GLY A 1 71 ? 9.956 16.693 -14.424 1.00 74.94 71 GLY A O 1
ATOM 598 N N . THR A 1 72 ? 10.833 16.510 -12.387 1.00 78.88 72 THR A N 1
ATOM 599 C CA . THR A 1 72 ? 11.939 15.617 -12.807 1.00 78.88 72 THR A CA 1
ATOM 600 C C . THR A 1 72 ? 11.549 14.137 -12.948 1.00 78.88 72 THR A C 1
ATOM 602 O O . THR A 1 72 ? 12.416 13.271 -12.900 1.00 78.88 72 THR A O 1
ATOM 605 N N . GLY A 1 73 ? 10.254 13.813 -13.023 1.00 85.12 73 GLY A N 1
ATOM 606 C CA . GLY A 1 73 ? 9.786 12.430 -13.201 1.00 85.12 73 GLY A CA 1
ATOM 607 C C . GLY A 1 73 ? 9.933 11.509 -11.978 1.00 85.12 73 GLY A C 1
ATOM 608 O O . GLY A 1 73 ? 9.941 10.293 -12.131 1.00 85.12 73 GLY A O 1
ATOM 609 N N . LYS A 1 74 ? 10.041 12.036 -10.746 1.00 89.69 74 LYS A N 1
ATOM 610 C CA . LYS A 1 74 ? 10.130 11.192 -9.526 1.00 89.69 74 LYS A CA 1
ATOM 611 C C . LYS A 1 74 ? 8.898 10.300 -9.329 1.00 89.69 74 LYS A C 1
ATOM 613 O O . LYS A 1 74 ? 9.042 9.122 -9.016 1.00 89.69 74 LYS A O 1
ATOM 618 N N . SER A 1 75 ? 7.699 10.855 -9.511 1.00 90.12 75 SER A N 1
ATOM 619 C CA . SER A 1 75 ? 6.449 10.090 -9.408 1.00 90.12 75 SER A CA 1
ATOM 620 C C . SER A 1 75 ? 6.339 9.047 -10.519 1.00 90.12 75 SER A C 1
ATOM 622 O O . SER A 1 75 ? 5.926 7.921 -10.261 1.00 90.12 75 SER A O 1
ATOM 624 N N . ASP A 1 76 ? 6.783 9.394 -11.726 1.00 91.94 76 ASP A N 1
ATOM 625 C CA . ASP A 1 76 ? 6.826 8.498 -12.884 1.00 91.94 76 ASP A CA 1
ATOM 626 C C . ASP A 1 76 ? 7.768 7.319 -12.612 1.00 91.94 76 ASP A C 1
ATOM 628 O O . ASP A 1 76 ? 7.405 6.156 -12.778 1.00 91.94 76 ASP A O 1
ATOM 632 N N . LEU A 1 77 ? 8.966 7.608 -12.102 1.00 93.75 77 LEU A N 1
ATOM 633 C CA . LEU A 1 77 ? 9.917 6.596 -11.666 1.00 93.75 77 LEU A CA 1
ATOM 634 C C . LEU A 1 77 ? 9.314 5.696 -10.577 1.00 93.75 77 LEU A C 1
ATOM 636 O O . LEU A 1 77 ? 9.414 4.479 -10.688 1.00 93.75 77 LEU A O 1
ATOM 640 N N . MET A 1 78 ? 8.651 6.258 -9.561 1.00 93.81 78 MET A N 1
ATOM 641 C CA . MET A 1 78 ? 7.977 5.464 -8.524 1.00 93.81 78 MET A CA 1
ATOM 642 C C . MET A 1 78 ? 6.880 4.560 -9.098 1.00 93.81 78 MET A C 1
ATOM 644 O O . MET A 1 78 ? 6.776 3.406 -8.686 1.00 93.81 78 MET A O 1
ATOM 648 N N . LEU A 1 79 ? 6.094 5.044 -10.065 1.00 95.38 79 LEU A N 1
ATOM 649 C CA . LEU A 1 79 ? 5.079 4.243 -10.750 1.00 95.38 79 LEU A CA 1
ATOM 650 C C . LEU A 1 79 ? 5.716 3.103 -11.555 1.00 95.38 79 LEU A C 1
ATOM 652 O O . LEU A 1 79 ? 5.236 1.971 -11.504 1.00 95.38 79 LEU A O 1
ATOM 656 N N . MET A 1 80 ? 6.823 3.364 -12.249 1.00 97.25 80 MET A N 1
ATOM 657 C CA . MET A 1 80 ? 7.557 2.331 -12.981 1.00 97.25 80 MET A CA 1
ATOM 658 C C . MET A 1 80 ? 8.177 1.289 -12.035 1.00 97.25 80 MET A C 1
ATOM 660 O O . MET A 1 80 ? 8.067 0.088 -12.280 1.00 97.25 80 MET A O 1
ATOM 664 N N . ILE A 1 81 ? 8.761 1.721 -10.911 1.00 97.06 81 ILE A N 1
ATOM 665 C CA . ILE A 1 81 ? 9.297 0.827 -9.871 1.00 97.06 81 ILE A CA 1
ATOM 666 C C . ILE A 1 81 ? 8.184 -0.046 -9.290 1.00 97.06 81 ILE A C 1
ATOM 668 O O . ILE A 1 81 ? 8.366 -1.256 -9.180 1.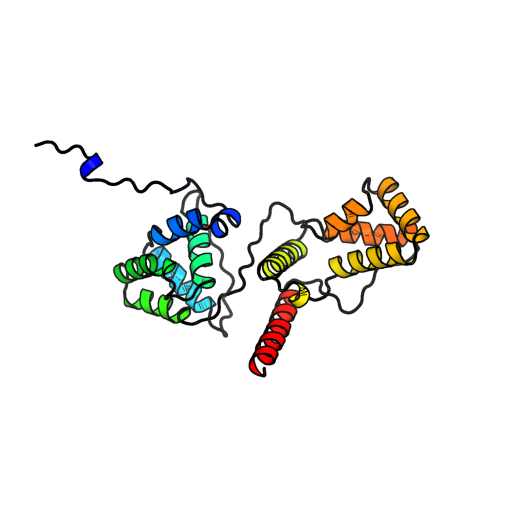00 97.06 81 ILE A O 1
ATOM 672 N N . ALA A 1 82 ? 7.029 0.543 -8.961 1.00 96.69 82 ALA A N 1
ATOM 673 C CA . ALA A 1 82 ? 5.873 -0.193 -8.460 1.00 96.69 82 ALA A CA 1
ATOM 674 C C . ALA A 1 82 ? 5.441 -1.287 -9.446 1.00 96.69 82 ALA A C 1
ATOM 676 O O . ALA A 1 82 ? 5.180 -2.415 -9.033 1.00 96.69 82 ALA A O 1
ATOM 677 N N . ASN A 1 83 ? 5.429 -0.993 -10.750 1.00 97.75 83 ASN A N 1
ATOM 678 C CA . ASN A 1 83 ? 5.131 -1.988 -11.780 1.00 97.75 83 ASN A CA 1
ATOM 679 C C . ASN A 1 83 ? 6.166 -3.118 -11.837 1.00 97.75 83 ASN A C 1
ATOM 681 O O . ASN A 1 83 ? 5.786 -4.283 -11.900 1.00 97.75 83 ASN A O 1
ATOM 685 N N . TYR A 1 84 ? 7.452 -2.783 -11.764 1.00 98.00 84 TYR A N 1
ATOM 686 C CA . TYR A 1 84 ? 8.547 -3.752 -11.809 1.00 98.00 84 TYR A CA 1
ATOM 687 C C . TYR A 1 84 ? 8.573 -4.701 -10.600 1.00 98.00 84 TYR A C 1
ATOM 689 O O . TYR A 1 84 ? 8.736 -5.906 -10.768 1.00 98.00 84 TYR A O 1
ATOM 697 N N . ILE A 1 85 ? 8.373 -4.200 -9.376 1.00 96.25 85 ILE A N 1
ATOM 698 C CA . ILE A 1 85 ? 8.414 -5.056 -8.175 1.00 96.25 85 ILE A CA 1
ATOM 699 C C . ILE A 1 85 ? 7.152 -5.922 -8.021 1.00 96.25 85 ILE A C 1
ATOM 701 O O . ILE A 1 85 ? 7.196 -6.988 -7.416 1.00 96.25 85 ILE A O 1
ATOM 705 N N . THR A 1 86 ? 6.019 -5.502 -8.581 1.00 96.38 86 THR A N 1
ATOM 706 C CA . THR A 1 86 ? 4.744 -6.240 -8.471 1.00 96.38 86 THR A CA 1
ATOM 707 C C . THR A 1 86 ? 4.511 -7.237 -9.599 1.00 96.38 86 THR A C 1
ATOM 709 O O . THR A 1 86 ? 3.463 -7.874 -9.639 1.00 96.38 86 THR A O 1
ATOM 712 N N . ARG A 1 87 ? 5.447 -7.377 -10.539 1.00 96.56 87 ARG A N 1
ATOM 713 C CA . ARG A 1 87 ? 5.307 -8.262 -11.701 1.00 96.56 87 ARG A CA 1
ATOM 714 C C . ARG A 1 87 ? 6.572 -9.089 -11.890 1.00 96.56 87 ARG A C 1
ATOM 716 O O . ARG A 1 87 ? 7.629 -8.773 -11.339 1.00 96.56 87 ARG A O 1
ATOM 723 N N . SER A 1 88 ? 6.437 -10.192 -12.615 1.00 96.94 88 SER A N 1
ATOM 724 C CA . SER A 1 88 ? 7.594 -10.898 -13.159 1.00 96.94 88 SER A CA 1
ATOM 725 C C . SER A 1 88 ? 8.131 -10.122 -14.363 1.00 96.94 88 SER A C 1
ATOM 727 O O . SER A 1 88 ? 7.364 -9.442 -15.049 1.00 96.94 88 SER A O 1
ATOM 729 N N . SER A 1 89 ? 9.437 -10.182 -14.611 1.00 97.44 89 SER A N 1
ATOM 730 C CA . SER A 1 89 ? 10.079 -9.396 -15.676 1.00 97.44 89 SER A CA 1
ATOM 731 C C . SER A 1 89 ? 9.610 -9.749 -17.091 1.00 97.44 89 SER A C 1
ATOM 733 O O . SER A 1 89 ? 9.678 -8.907 -17.983 1.00 97.44 89 SER A O 1
ATOM 735 N N . ASP A 1 90 ? 9.123 -10.972 -17.290 1.00 97.06 90 ASP A N 1
ATOM 736 C CA . ASP A 1 90 ? 8.542 -11.481 -18.536 1.00 97.06 90 ASP A CA 1
ATOM 737 C C . ASP A 1 90 ? 7.067 -11.091 -18.733 1.00 97.06 90 ASP A C 1
ATOM 739 O O . ASP A 1 90 ? 6.474 -11.423 -19.758 1.00 97.06 90 ASP A O 1
ATOM 743 N N . ASN A 1 91 ? 6.467 -10.360 -17.787 1.00 97.81 91 ASN A N 1
ATOM 744 C CA . ASN A 1 91 ? 5.117 -9.836 -17.943 1.00 97.81 91 ASN A CA 1
ATOM 745 C C . ASN A 1 91 ? 5.024 -8.963 -19.204 1.00 97.81 91 ASN A C 1
ATOM 747 O O . ASN A 1 91 ? 5.841 -8.060 -19.397 1.00 97.81 91 ASN A O 1
ATOM 751 N N . GLU A 1 92 ? 3.993 -9.193 -20.024 1.00 97.19 92 GLU A N 1
ATOM 752 C CA . GLU A 1 92 ? 3.807 -8.518 -21.316 1.00 97.19 92 GLU A CA 1
ATOM 753 C C . GLU A 1 92 ? 3.899 -6.991 -21.214 1.00 97.19 92 GLU A C 1
ATOM 755 O O . GLU A 1 92 ? 4.496 -6.342 -22.075 1.00 97.19 92 GLU A O 1
ATOM 760 N N . LEU A 1 93 ? 3.400 -6.424 -20.111 1.00 97.19 93 LEU A N 1
ATOM 761 C CA . LEU A 1 93 ? 3.425 -4.988 -19.862 1.00 97.19 93 LEU A CA 1
ATOM 762 C C . LEU A 1 93 ? 4.853 -4.422 -19.760 1.00 97.19 93 LEU A C 1
ATOM 764 O O . LEU A 1 93 ? 5.093 -3.273 -20.119 1.00 97.19 93 LEU A O 1
ATOM 768 N N . LEU A 1 94 ? 5.813 -5.215 -19.276 1.00 98.19 94 LEU A N 1
ATOM 769 C CA . LEU A 1 94 ? 7.201 -4.794 -19.067 1.00 98.19 94 LEU A CA 1
ATOM 770 C C . LEU A 1 94 ? 8.099 -5.018 -20.291 1.00 98.19 94 LEU A C 1
ATOM 772 O O . LEU A 1 94 ? 9.219 -4.499 -20.324 1.00 98.19 94 LEU A O 1
ATOM 776 N N . ILE A 1 95 ? 7.631 -5.732 -21.321 1.00 97.94 95 ILE A N 1
ATOM 777 C CA . ILE A 1 95 ? 8.426 -6.027 -22.524 1.00 97.94 95 ILE A CA 1
ATOM 778 C C . ILE A 1 95 ? 8.982 -4.746 -23.181 1.00 97.94 95 ILE A C 1
ATOM 780 O O . ILE A 1 95 ? 10.192 -4.700 -23.447 1.00 97.94 95 ILE A O 1
ATOM 784 N N . PRO A 1 96 ? 8.185 -3.677 -23.419 1.00 97.75 96 PRO A N 1
ATOM 785 C CA . PRO A 1 96 ? 8.703 -2.444 -24.016 1.00 97.75 96 PRO A CA 1
ATOM 786 C C . PRO A 1 96 ? 9.775 -1.776 -23.150 1.00 97.75 96 PRO A C 1
ATOM 788 O O . PRO A 1 96 ? 10.787 -1.302 -23.672 1.00 97.75 96 PRO A O 1
ATOM 791 N N . PHE A 1 97 ? 9.586 -1.783 -21.828 1.00 98.12 97 PHE A N 1
ATOM 792 C CA . PHE A 1 97 ? 10.532 -1.218 -20.870 1.00 98.12 97 PHE A CA 1
ATOM 793 C C . PHE A 1 97 ? 11.886 -1.936 -20.925 1.00 98.12 97 PHE A C 1
ATOM 795 O O . PHE A 1 97 ? 12.917 -1.286 -21.115 1.00 98.12 97 PHE A O 1
ATOM 802 N N . PHE A 1 98 ? 11.898 -3.271 -20.863 1.00 98.44 98 PHE A N 1
ATOM 803 C CA . PHE A 1 98 ? 13.143 -4.041 -20.936 1.00 98.44 98 PHE A CA 1
ATOM 804 C C . PHE A 1 98 ? 13.824 -3.943 -22.300 1.00 98.44 98 PHE A C 1
ATOM 806 O O . PHE A 1 98 ? 15.051 -3.863 -22.362 1.00 98.44 98 PHE A O 1
ATOM 813 N N . LYS A 1 99 ? 13.061 -3.872 -23.400 1.00 98.25 99 LYS A N 1
ATOM 814 C CA . LYS A 1 99 ? 13.628 -3.597 -24.730 1.00 98.25 99 LYS A CA 1
ATOM 815 C C . LYS A 1 99 ? 14.381 -2.263 -24.744 1.00 98.25 99 LYS A C 1
ATOM 817 O O . LYS A 1 99 ? 15.507 -2.204 -25.233 1.00 98.25 99 LYS A O 1
ATOM 822 N N . ARG A 1 100 ? 13.795 -1.203 -24.175 1.00 98.19 100 ARG A N 1
ATOM 823 C CA . ARG A 1 100 ? 14.446 0.1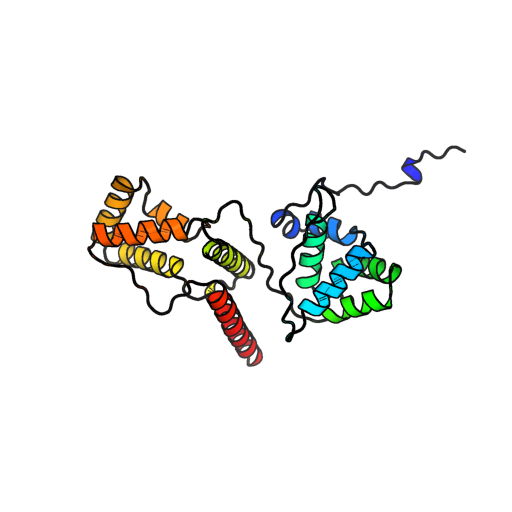15 -24.076 1.00 98.19 100 ARG A CA 1
ATOM 824 C C . ARG A 1 100 ? 15.652 0.099 -23.132 1.00 98.19 100 ARG A C 1
ATOM 826 O O . ARG A 1 100 ? 16.677 0.671 -23.485 1.00 98.19 100 ARG A O 1
ATOM 833 N N . LEU A 1 101 ? 15.582 -0.589 -21.988 1.00 97.81 101 LEU A N 1
ATOM 834 C CA . LEU A 1 101 ? 16.733 -0.742 -21.087 1.00 97.81 101 LEU A CA 1
ATOM 835 C C . LEU A 1 101 ? 17.909 -1.457 -21.764 1.00 97.81 101 LEU A C 1
ATOM 837 O O . LEU A 1 101 ? 19.048 -1.009 -21.633 1.00 97.81 101 LEU A O 1
ATOM 841 N N . ARG A 1 102 ? 17.649 -2.532 -22.522 1.00 98.31 102 ARG A N 1
ATOM 842 C CA . ARG A 1 102 ? 18.694 -3.258 -23.262 1.00 98.31 102 ARG A CA 1
ATOM 843 C C . ARG A 1 102 ? 19.387 -2.373 -24.296 1.00 98.31 102 ARG A C 1
ATOM 845 O O . ARG A 1 102 ? 20.593 -2.500 -24.467 1.00 98.31 102 ARG A O 1
ATOM 852 N N . ASN A 1 103 ? 18.666 -1.439 -24.920 1.00 98.00 103 ASN A N 1
ATOM 853 C CA . ASN A 1 103 ? 19.271 -0.462 -25.832 1.00 98.00 103 ASN A CA 1
ATOM 854 C C . ASN A 1 103 ? 20.242 0.498 -25.122 1.00 98.00 103 ASN A C 1
ATOM 856 O O . ASN A 1 103 ? 21.185 0.967 -25.751 1.00 98.00 103 ASN A O 1
ATOM 860 N N . LEU A 1 104 ? 20.027 0.795 -23.834 1.00 97.69 104 LEU A N 1
ATOM 861 C CA . LEU A 1 104 ? 20.947 1.616 -23.039 1.00 97.69 104 LEU A CA 1
ATOM 862 C C . LEU A 1 104 ? 22.172 0.815 -22.592 1.00 97.69 104 LEU A C 1
ATOM 864 O O . LEU A 1 104 ? 23.300 1.299 -22.666 1.00 97.69 104 LEU A O 1
ATOM 868 N N . ASN A 1 105 ? 21.949 -0.394 -22.072 1.00 98.44 105 ASN A N 1
ATOM 869 C CA . ASN A 1 105 ? 23.009 -1.304 -21.654 1.00 98.44 105 ASN A CA 1
ATOM 870 C C . ASN A 1 105 ? 22.467 -2.743 -21.533 1.00 98.44 105 ASN A C 1
ATOM 872 O O . ASN A 1 105 ? 21.757 -3.038 -20.566 1.00 98.44 105 ASN A O 1
ATOM 876 N N . PRO A 1 106 ? 22.829 -3.659 -22.448 1.00 98.25 106 PRO A N 1
ATOM 877 C CA . PRO A 1 106 ? 22.329 -5.033 -22.422 1.00 98.25 106 PRO A CA 1
ATOM 878 C C . PRO A 1 106 ? 22.659 -5.778 -21.124 1.00 98.25 106 PRO A C 1
ATOM 880 O O . PRO A 1 106 ? 21.788 -6.424 -20.550 1.00 98.25 106 PRO A O 1
ATOM 883 N N . ASN A 1 107 ? 23.888 -5.633 -20.618 1.00 98.38 107 ASN A N 1
ATOM 884 C CA . ASN A 1 107 ? 24.361 -6.380 -19.451 1.00 98.38 107 ASN A CA 1
ATOM 885 C C . ASN A 1 107 ? 23.619 -5.972 -18.171 1.00 98.38 107 ASN A C 1
ATOM 887 O O . ASN A 1 107 ? 23.142 -6.825 -17.429 1.00 98.38 107 ASN A O 1
ATOM 891 N N . LYS A 1 108 ? 23.493 -4.663 -17.911 1.00 98.44 108 LYS A N 1
ATOM 892 C CA . LYS A 1 108 ? 22.757 -4.165 -16.736 1.00 98.44 108 LYS A CA 1
ATOM 893 C C . LYS A 1 108 ? 21.264 -4.466 -16.842 1.00 98.44 108 LYS A C 1
ATOM 895 O O . LYS A 1 108 ? 20.654 -4.851 -15.849 1.00 98.44 108 LYS A O 1
ATOM 900 N N . ALA A 1 109 ? 20.687 -4.326 -18.037 1.00 98.38 109 ALA A N 1
ATOM 901 C CA . ALA A 1 109 ? 19.285 -4.653 -18.268 1.00 98.38 109 ALA A CA 1
ATOM 902 C C . ALA A 1 109 ? 18.981 -6.123 -17.952 1.00 98.38 109 ALA A C 1
ATOM 904 O O . ALA A 1 109 ? 17.956 -6.400 -17.335 1.00 98.38 109 ALA A O 1
ATOM 905 N N . GLU A 1 110 ? 19.880 -7.043 -18.305 1.00 98.44 110 GLU A N 1
ATOM 906 C CA . GLU A 1 110 ? 19.695 -8.466 -18.019 1.00 98.44 110 GLU A CA 1
ATOM 907 C C . GLU A 1 110 ? 19.788 -8.779 -16.520 1.00 98.44 110 GLU A C 1
ATOM 909 O O . GLU A 1 110 ? 18.969 -9.521 -15.989 1.00 98.44 110 GLU A O 1
ATOM 914 N N . ILE A 1 111 ? 20.698 -8.125 -15.790 1.00 98.31 111 ILE A N 1
ATOM 915 C CA . ILE A 1 111 ? 20.773 -8.251 -14.324 1.00 98.31 111 ILE A CA 1
ATOM 916 C C . ILE A 1 111 ? 19.466 -7.790 -13.654 1.00 98.31 111 ILE A C 1
ATOM 918 O O . ILE A 1 111 ? 19.013 -8.410 -12.691 1.00 98.31 111 ILE A O 1
ATOM 922 N N . ILE A 1 112 ? 18.862 -6.702 -14.146 1.00 98.31 112 ILE A N 1
ATOM 923 C CA . ILE A 1 112 ? 17.563 -6.202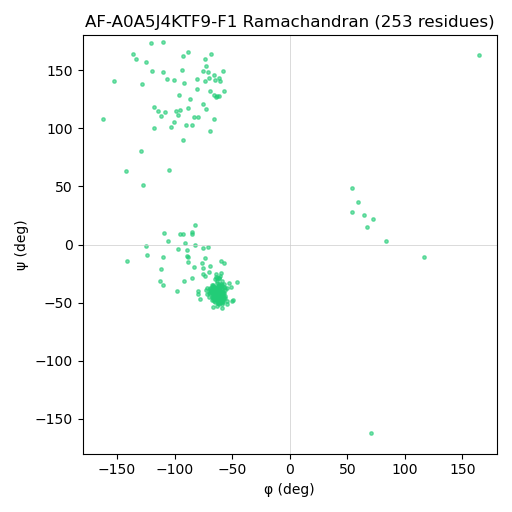 -13.664 1.00 98.31 112 ILE A CA 1
ATOM 924 C C . ILE A 1 112 ? 16.432 -7.159 -14.071 1.00 98.31 112 ILE A C 1
ATOM 926 O O . ILE A 1 112 ? 15.502 -7.373 -13.304 1.00 98.31 112 ILE A O 1
ATOM 930 N N . TYR A 1 113 ? 16.494 -7.754 -15.261 1.00 98.44 113 TYR A N 1
ATOM 931 C CA . TYR A 1 113 ? 15.494 -8.712 -15.727 1.00 98.44 113 TYR A CA 1
ATOM 932 C C . TYR A 1 113 ? 15.472 -9.967 -14.840 1.00 98.44 113 TYR A C 1
ATOM 934 O O . TYR A 1 113 ? 14.438 -10.302 -14.257 1.00 98.44 113 TYR A O 1
ATOM 942 N N . GLU A 1 114 ? 16.625 -10.599 -14.635 1.00 97.81 114 GLU A N 1
ATOM 943 C CA . GLU A 1 114 ? 16.765 -11.827 -13.842 1.00 97.81 114 GLU A CA 1
ATOM 944 C C . GLU A 1 114 ? 16.394 -11.648 -12.362 1.00 97.81 114 GLU A C 1
ATOM 946 O O . GLU A 1 114 ? 15.885 -12.562 -11.714 1.00 97.81 114 GLU A O 1
ATOM 951 N N . ALA A 1 115 ? 16.571 -10.441 -11.820 1.00 96.50 115 ALA A N 1
ATOM 952 C CA . ALA A 1 115 ? 16.175 -10.085 -10.456 1.00 96.50 115 ALA A CA 1
ATOM 953 C C . ALA A 1 115 ? 14.708 -10.402 -10.120 1.00 96.50 115 ALA A C 1
ATOM 955 O O . ALA A 1 115 ? 14.361 -10.669 -8.965 1.00 96.50 115 ALA A O 1
ATOM 956 N N . ARG A 1 116 ? 13.836 -10.298 -11.125 1.00 96.75 116 ARG A N 1
ATOM 957 C CA . ARG A 1 116 ? 12.381 -10.389 -10.988 1.00 96.75 116 ARG A CA 1
ATOM 958 C C . ARG A 1 116 ? 11.753 -11.450 -11.892 1.00 96.75 116 ARG A C 1
ATOM 960 O O . ARG A 1 116 ? 10.548 -11.659 -11.793 1.00 96.75 116 ARG A O 1
ATOM 967 N N . LEU A 1 117 ? 12.534 -12.153 -12.714 1.00 97.81 117 LEU A N 1
ATOM 968 C CA . LEU A 1 117 ? 12.042 -13.244 -13.556 1.00 97.81 117 LEU A CA 1
ATOM 969 C C . LEU A 1 117 ? 11.517 -14.412 -12.702 1.00 97.81 117 LEU A C 1
ATOM 971 O O . LEU A 1 117 ? 12.223 -14.925 -11.830 1.00 97.81 117 LEU A O 1
ATOM 975 N N . ASN A 1 118 ? 10.278 -14.837 -12.961 1.00 95.19 118 ASN A N 1
ATOM 976 C CA . ASN A 1 118 ? 9.591 -15.938 -12.276 1.00 95.19 118 ASN A CA 1
ATOM 977 C C . ASN A 1 118 ? 9.555 -15.792 -10.744 1.00 95.19 118 ASN A C 1
ATOM 979 O O . ASN A 1 118 ? 9.541 -16.781 -10.010 1.00 95.19 118 ASN A O 1
ATOM 983 N N . LYS A 1 119 ? 9.578 -14.552 -10.239 1.00 92.94 119 LYS A N 1
ATOM 984 C CA . LYS A 1 119 ? 9.495 -14.264 -8.803 1.00 92.94 119 LYS A CA 1
ATOM 985 C C . LYS A 1 119 ? 8.078 -13.836 -8.417 1.00 92.94 119 LYS A C 1
ATOM 987 O O . LYS A 1 119 ? 7.474 -13.046 -9.148 1.00 92.94 119 LYS A O 1
ATOM 992 N N . PRO A 1 120 ? 7.571 -14.256 -7.242 1.00 91.44 120 PRO A N 1
ATOM 993 C CA . PRO A 1 120 ? 6.265 -13.813 -6.764 1.00 91.44 120 PRO A CA 1
ATOM 994 C C . PRO A 1 120 ? 6.222 -12.281 -6.639 1.00 91.44 120 PRO A C 1
ATOM 996 O O . PRO A 1 120 ? 7.270 -11.652 -6.426 1.00 91.44 120 PRO A O 1
ATOM 999 N N . PRO A 1 121 ? 5.050 -11.656 -6.832 1.00 93.25 121 PRO A N 1
ATOM 1000 C CA . PRO A 1 121 ? 4.899 -10.213 -6.713 1.00 93.25 121 PRO A CA 1
ATOM 1001 C C . PRO A 1 121 ? 5.154 -9.763 -5.272 1.00 93.25 121 PRO A C 1
ATOM 1003 O O . PRO A 1 121 ? 4.733 -10.420 -4.323 1.00 93.25 121 PRO A O 1
ATOM 1006 N N . PHE A 1 122 ? 5.817 -8.621 -5.094 1.00 93.25 122 PHE A N 1
ATOM 1007 C CA . PHE A 1 122 ? 5.879 -7.993 -3.774 1.00 93.25 122 PHE A CA 1
ATOM 1008 C C . PHE A 1 122 ? 4.506 -7.425 -3.384 1.00 93.25 122 PHE A C 1
ATOM 1010 O O . PHE A 1 122 ? 3.813 -6.842 -4.222 1.00 93.25 122 PHE A O 1
ATOM 1017 N N . LEU A 1 123 ? 4.144 -7.519 -2.099 1.00 93.75 123 LEU A N 1
ATOM 1018 C CA . LEU A 1 123 ? 2.994 -6.797 -1.553 1.00 93.75 123 LEU A CA 1
ATOM 1019 C C . LEU A 1 123 ? 3.272 -5.289 -1.602 1.00 93.75 123 LEU A C 1
ATOM 1021 O O . LEU A 1 123 ? 4.098 -4.767 -0.852 1.00 93.75 123 LEU A O 1
ATOM 1025 N N . LEU A 1 124 ? 2.587 -4.580 -2.500 1.00 94.12 124 LEU A N 1
ATOM 1026 C CA . LEU A 1 124 ? 2.771 -3.144 -2.672 1.00 94.12 124 LEU A CA 1
ATOM 1027 C C . LEU A 1 124 ? 1.955 -2.355 -1.643 1.00 94.12 124 LEU A C 1
ATOM 1029 O O . LEU A 1 124 ? 0.731 -2.247 -1.739 1.00 94.12 124 LEU A O 1
ATOM 1033 N N . VAL A 1 125 ? 2.661 -1.732 -0.702 1.00 92.44 125 VAL A N 1
ATOM 1034 C CA . VAL A 1 125 ? 2.080 -0.838 0.302 1.00 92.44 125 VAL A CA 1
ATOM 1035 C C . VAL A 1 125 ? 2.315 0.615 -0.117 1.00 92.44 125 VAL A C 1
ATOM 1037 O O . VAL A 1 125 ? 3.428 1.129 -0.032 1.00 92.44 125 VAL A O 1
ATOM 1040 N N . LEU A 1 126 ? 1.262 1.282 -0.595 1.00 89.38 126 LEU A N 1
ATOM 1041 C CA . LEU A 1 126 ? 1.304 2.696 -0.984 1.00 89.38 126 LEU A CA 1
ATOM 1042 C C . LEU A 1 126 ? 0.753 3.560 0.149 1.00 89.38 126 LEU A C 1
ATOM 1044 O O . LEU A 1 126 ? -0.432 3.478 0.473 1.00 89.38 126 LEU A O 1
ATOM 1048 N N . LEU A 1 127 ? 1.623 4.387 0.725 1.00 86.44 127 LEU A N 1
ATOM 1049 C CA . LEU A 1 127 ? 1.310 5.255 1.854 1.00 86.44 127 LEU A CA 1
ATOM 1050 C C . LEU A 1 127 ? 0.950 6.672 1.356 1.00 86.44 127 LEU A C 1
ATOM 1052 O O . LEU A 1 127 ? 1.708 7.264 0.589 1.00 86.44 127 LEU A O 1
ATOM 1056 N N . GLN A 1 128 ? -0.188 7.229 1.787 1.00 73.69 128 GLN A N 1
ATOM 1057 C CA . GLN A 1 128 ? -0.634 8.604 1.480 1.00 73.69 128 GLN A CA 1
ATOM 1058 C C . GLN A 1 128 ? -0.632 9.532 2.709 1.00 73.69 1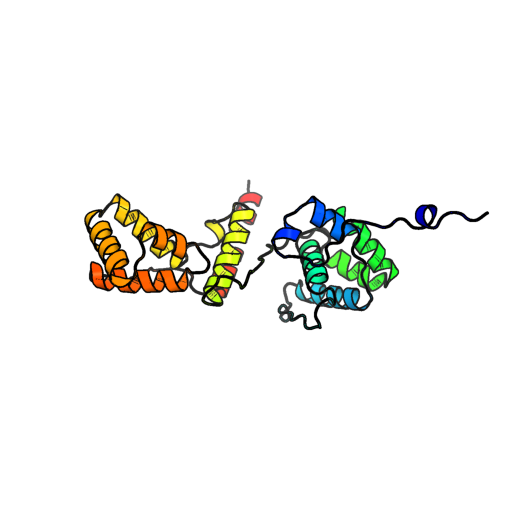28 GLN A C 1
ATOM 1060 O O . GLN A 1 128 ? -1.425 9.366 3.633 1.00 73.69 128 GLN A O 1
ATOM 1065 N N . ALA A 1 129 ? 0.289 10.497 2.734 1.00 63.72 129 ALA A N 1
ATOM 1066 C CA . ALA A 1 129 ? 0.601 11.299 3.924 1.00 63.72 129 ALA A CA 1
ATOM 1067 C C . ALA A 1 129 ? -0.482 12.319 4.335 1.00 63.72 129 ALA A C 1
ATOM 1069 O O . ALA A 1 129 ? -0.320 13.015 5.330 1.00 63.72 129 ALA A O 1
ATOM 1070 N N . ASP A 1 130 ? -1.569 12.440 3.580 1.00 61.12 130 ASP A N 1
ATOM 1071 C CA . ASP A 1 130 ? -2.585 13.482 3.741 1.00 61.12 130 ASP A CA 1
ATOM 1072 C C . ASP A 1 130 ? -3.531 13.268 4.933 1.00 61.12 130 ASP A C 1
ATOM 1074 O O . ASP A 1 130 ? -4.378 14.119 5.200 1.00 61.12 130 ASP A O 1
ATOM 1078 N N . THR A 1 131 ? -3.407 12.156 5.664 1.00 55.03 131 THR A N 1
ATOM 1079 C CA . THR A 1 131 ? -4.449 11.749 6.618 1.00 55.03 131 THR A CA 1
ATOM 1080 C C . THR A 1 131 ? -3.959 11.145 7.942 1.00 55.03 131 THR A C 1
ATOM 1082 O O . THR A 1 131 ? -4.753 11.076 8.881 1.00 55.03 131 THR A O 1
ATOM 1085 N N . ALA A 1 132 ? -2.690 10.741 8.075 1.00 59.62 132 ALA A N 1
ATOM 1086 C CA . ALA A 1 132 ? -2.206 10.026 9.262 1.00 59.62 132 ALA A CA 1
ATOM 1087 C C . ALA A 1 132 ? -1.628 10.941 10.353 1.00 59.62 132 ALA A C 1
ATOM 1089 O O . ALA A 1 132 ? -0.888 11.881 10.068 1.00 59.62 132 ALA A O 1
ATOM 1090 N N . THR A 1 133 ? -1.932 10.636 11.619 1.00 66.94 133 THR A N 1
ATOM 1091 C CA . THR A 1 133 ? -1.465 11.419 12.778 1.00 66.94 133 THR A CA 1
ATOM 1092 C C . THR A 1 133 ? -0.071 11.025 13.261 1.00 66.94 133 THR A C 1
ATOM 1094 O O . THR A 1 133 ? 0.645 11.870 13.795 1.00 66.94 133 THR A O 1
ATOM 1097 N N . THR A 1 134 ? 0.335 9.764 13.074 1.00 79.50 134 THR A N 1
ATOM 1098 C CA . THR A 1 134 ? 1.690 9.286 13.392 1.00 79.50 134 THR A CA 1
ATOM 1099 C C . THR A 1 134 ? 2.227 8.395 12.278 1.00 79.50 134 THR A C 1
ATOM 1101 O O . THR A 1 134 ? 1.481 7.893 11.441 1.00 79.50 134 THR A O 1
ATOM 1104 N N . PHE A 1 135 ? 3.541 8.163 12.273 1.00 81.62 135 PHE A N 1
ATOM 1105 C CA . PHE A 1 135 ? 4.158 7.227 11.334 1.00 81.62 135 PHE A CA 1
ATOM 1106 C C . PHE A 1 135 ? 3.636 5.789 11.512 1.00 81.62 135 PHE A C 1
ATOM 1108 O O . PHE A 1 135 ? 3.474 5.075 10.526 1.00 81.62 135 PHE A O 1
ATOM 1115 N N . SER A 1 136 ? 3.330 5.366 12.744 1.00 82.19 136 SER A N 1
ATOM 1116 C CA . SER A 1 136 ? 2.829 4.014 13.007 1.00 82.19 136 SER A CA 1
ATOM 1117 C C . SER A 1 136 ? 1.446 3.797 12.402 1.00 82.19 136 SER A C 1
ATOM 1119 O O . SER A 1 136 ? 1.283 2.882 11.595 1.00 82.19 136 SER A O 1
ATOM 1121 N N . SER A 1 137 ? 0.473 4.666 12.702 1.00 79.50 137 SER A N 1
ATOM 1122 C CA . SER A 1 137 ? -0.863 4.577 12.091 1.00 79.50 137 SER A CA 1
ATOM 1123 C C . SER A 1 137 ? -0.802 4.711 10.578 1.00 79.50 137 SER A C 1
ATOM 1125 O O . SER A 1 137 ? -1.513 3.998 9.875 1.00 79.50 137 SER A O 1
ATOM 1127 N N . PHE A 1 138 ? 0.098 5.559 10.072 1.00 82.94 138 PHE A N 1
ATOM 1128 C CA . PHE A 1 138 ? 0.306 5.735 8.644 1.00 82.94 138 PHE A CA 1
ATOM 1129 C C . PHE A 1 138 ? 0.680 4.429 7.937 1.00 82.94 138 PHE A C 1
ATOM 1131 O O . PHE A 1 138 ? 0.078 4.061 6.926 1.00 82.94 138 PHE A O 1
ATOM 1138 N N . VAL A 1 139 ? 1.668 3.715 8.479 1.00 87.12 139 VAL A N 1
ATOM 1139 C CA . VAL A 1 139 ? 2.143 2.455 7.903 1.00 87.12 139 VAL A CA 1
ATOM 1140 C C . VAL A 1 139 ? 1.123 1.335 8.103 1.00 87.12 139 VAL A C 1
ATOM 1142 O O . VAL A 1 139 ? 0.868 0.583 7.163 1.00 87.12 139 VAL A O 1
ATOM 1145 N N . LEU A 1 140 ? 0.512 1.236 9.288 1.00 87.00 140 LEU A N 1
ATOM 1146 C CA . LEU A 1 140 ? -0.472 0.194 9.599 1.00 87.00 140 LEU A CA 1
ATOM 1147 C C . LEU A 1 140 ? -1.743 0.323 8.751 1.00 87.00 140 LEU A C 1
ATOM 1149 O O . LEU A 1 140 ? -2.233 -0.684 8.241 1.00 87.00 140 LEU A O 1
ATOM 1153 N N . ASP A 1 141 ? -2.249 1.541 8.540 1.00 85.38 141 ASP A N 1
ATOM 1154 C CA . ASP A 1 141 ? -3.382 1.797 7.642 1.00 85.38 141 ASP A CA 1
ATOM 1155 C C . ASP A 1 141 ? -3.042 1.421 6.193 1.00 85.38 141 ASP A C 1
ATOM 1157 O O . ASP A 1 141 ? -3.811 0.724 5.526 1.00 85.38 141 ASP A O 1
ATOM 1161 N N . GLY A 1 142 ? -1.858 1.811 5.715 1.00 88.81 142 GLY A N 1
ATOM 1162 C CA . GLY A 1 142 ? -1.392 1.446 4.380 1.00 88.81 142 GLY A CA 1
ATOM 1163 C C . GLY A 1 142 ? -1.263 -0.065 4.185 1.00 88.81 142 GLY A C 1
ATOM 1164 O O . GLY A 1 142 ? -1.693 -0.593 3.156 1.00 88.81 142 GLY A O 1
ATOM 1165 N N . LEU A 1 143 ? -0.696 -0.766 5.172 1.00 91.25 143 LEU A N 1
ATOM 1166 C CA . LEU A 1 143 ? -0.541 -2.219 5.158 1.00 91.25 143 LEU A CA 1
ATOM 1167 C C . LEU A 1 143 ? -1.901 -2.920 5.178 1.00 91.25 143 LEU A C 1
ATOM 1169 O O . LEU A 1 143 ? -2.142 -3.787 4.341 1.00 91.25 143 LEU A O 1
ATOM 1173 N N . LYS A 1 144 ? -2.817 -2.493 6.056 1.00 88.94 144 LYS A N 1
ATOM 1174 C CA . LYS A 1 144 ? -4.197 -2.991 6.094 1.00 88.94 144 LYS A CA 1
ATOM 1175 C C . LYS A 1 144 ? -4.871 -2.845 4.728 1.00 88.94 144 LYS A C 1
ATOM 1177 O O . LYS A 1 144 ? -5.334 -3.832 4.171 1.00 88.94 144 LYS A O 1
ATOM 1182 N N . LYS A 1 145 ? -4.831 -1.650 4.127 1.00 89.12 145 LYS A N 1
ATOM 1183 C CA . LYS A 1 145 ? -5.389 -1.403 2.785 1.00 89.12 145 LYS A CA 1
ATOM 1184 C C . LYS A 1 145 ? -4.753 -2.285 1.708 1.00 89.12 145 LYS A C 1
ATOM 1186 O O . LYS A 1 145 ? -5.425 -2.648 0.747 1.00 89.12 145 LYS A O 1
ATOM 1191 N N . ALA A 1 146 ? -3.460 -2.594 1.808 1.00 92.94 146 ALA A N 1
ATOM 1192 C CA . ALA A 1 146 ? -2.790 -3.488 0.865 1.00 92.94 146 ALA A CA 1
ATOM 1193 C C . ALA A 1 146 ? -3.268 -4.943 1.015 1.00 92.94 146 ALA A C 1
ATOM 1195 O O . ALA A 1 146 ? -3.528 -5.595 0.006 1.00 92.94 146 ALA A O 1
ATOM 1196 N N . LEU A 1 147 ? -3.437 -5.416 2.251 1.00 93.38 147 LEU A N 1
ATOM 1197 C CA . LEU A 1 147 ? -3.954 -6.749 2.567 1.00 93.38 147 LEU A CA 1
ATOM 1198 C C . LEU A 1 147 ? -5.429 -6.912 2.179 1.00 93.38 147 LEU A C 1
ATOM 1200 O O . LEU A 1 147 ? -5.795 -7.916 1.570 1.00 93.38 147 LEU A O 1
ATOM 1204 N N . ASP A 1 148 ? -6.255 -5.898 2.439 1.00 91.38 148 ASP A N 1
ATOM 1205 C CA . ASP A 1 148 ? -7.663 -5.870 2.032 1.00 91.38 148 ASP A CA 1
ATOM 1206 C C . ASP A 1 148 ? -7.798 -6.021 0.506 1.00 91.38 148 ASP A C 1
ATOM 1208 O O . ASP A 1 148 ? -8.636 -6.779 0.019 1.00 91.38 148 ASP A O 1
ATOM 1212 N N . ARG A 1 149 ? -6.929 -5.354 -0.273 1.00 91.19 149 ARG A N 1
ATOM 1213 C CA . ARG A 1 149 ? -6.936 -5.433 -1.749 1.00 91.19 149 ARG A CA 1
ATOM 1214 C C . ARG A 1 149 ? -6.647 -6.829 -2.286 1.00 91.19 149 ARG A C 1
ATOM 1216 O O . ARG A 1 149 ? -7.180 -7.179 -3.334 1.00 91.19 149 ARG A O 1
ATOM 1223 N N . ILE A 1 150 ? -5.809 -7.601 -1.600 1.00 92.06 150 ILE A N 1
ATOM 1224 C CA . ILE A 1 150 ? -5.515 -8.991 -1.974 1.00 92.06 150 ILE A CA 1
ATOM 1225 C C . ILE A 1 150 ? -6.437 -9.994 -1.265 1.00 92.06 150 ILE A C 1
ATOM 1227 O O . ILE A 1 150 ? -6.206 -11.193 -1.368 1.00 92.06 150 ILE A O 1
ATOM 1231 N N . GLN A 1 151 ? -7.474 -9.514 -0.565 1.00 92.06 151 GLN A N 1
ATOM 1232 C CA . GLN A 1 151 ? -8.446 -10.325 0.176 1.00 92.06 151 GLN A CA 1
ATOM 1233 C C . GLN A 1 151 ? -7.802 -11.196 1.269 1.00 92.06 151 GLN A C 1
ATOM 1235 O O . GLN A 1 151 ? -8.237 -12.316 1.516 1.00 92.06 151 GLN A O 1
ATOM 1240 N N . GLN A 1 152 ? -6.763 -10.678 1.932 1.00 92.50 152 GLN A N 1
ATOM 1241 C CA . GLN A 1 152 ? -6.045 -11.363 3.016 1.00 92.50 152 GLN A CA 1
ATOM 1242 C C . GLN A 1 152 ? -5.932 -10.498 4.293 1.00 92.50 152 GLN A C 1
ATOM 1244 O O . GLN A 1 152 ? -4.829 -10.318 4.819 1.00 92.50 152 GLN A O 1
ATOM 1249 N N . PRO A 1 153 ? -7.038 -9.926 4.814 1.00 87.94 153 PRO A N 1
ATOM 1250 C CA . PRO A 1 153 ? -7.005 -9.041 5.986 1.00 87.94 153 PRO A CA 1
ATOM 1251 C C . PRO A 1 153 ? -6.485 -9.729 7.257 1.00 87.94 153 PRO A C 1
ATOM 1253 O O . PRO A 1 153 ? -5.891 -9.080 8.120 1.00 87.94 153 PRO A O 1
ATOM 1256 N N . ASP A 1 154 ? -6.674 -11.046 7.366 1.00 88.19 154 ASP A N 1
ATOM 1257 C CA . ASP A 1 154 ? -6.335 -11.823 8.561 1.00 88.19 154 ASP A CA 1
ATOM 1258 C C . ASP A 1 154 ? -4.824 -11.951 8.794 1.00 88.19 154 ASP A C 1
ATOM 1260 O O . ASP A 1 154 ? -4.387 -12.190 9.921 1.00 88.19 154 ASP A O 1
ATOM 1264 N N . LEU A 1 155 ? -4.007 -11.703 7.766 1.00 89.00 155 LEU A N 1
ATOM 1265 C CA . LEU A 1 155 ? -2.550 -11.769 7.874 1.00 89.00 155 LEU A CA 1
ATOM 1266 C C . LEU A 1 155 ? -1.961 -10.723 8.826 1.00 89.00 155 LEU A C 1
ATOM 1268 O O . LEU A 1 155 ? -0.902 -10.972 9.399 1.00 89.00 155 LEU A O 1
ATOM 1272 N N . LEU A 1 156 ? -2.623 -9.574 9.008 1.00 86.56 156 LEU A N 1
ATOM 1273 C CA . LEU A 1 156 ? -2.136 -8.501 9.880 1.00 86.56 156 LEU A CA 1
ATOM 1274 C C . LEU A 1 156 ? -2.211 -8.868 11.367 1.00 86.56 156 LEU A C 1
ATOM 1276 O O . LEU A 1 156 ? -1.483 -8.290 12.165 1.00 86.56 156 LEU A O 1
ATOM 1280 N N . GLY A 1 157 ? -3.088 -9.799 11.751 1.00 84.12 157 GLY A N 1
ATOM 1281 C CA . GLY A 1 157 ? -3.399 -10.067 13.154 1.00 84.12 157 GLY A CA 1
ATOM 1282 C C . GLY A 1 157 ? -4.196 -8.939 13.826 1.00 84.12 157 GLY A C 1
ATOM 1283 O O . GLY A 1 157 ? -4.835 -8.108 13.172 1.00 84.12 157 GLY A O 1
ATOM 1284 N N . THR A 1 158 ? -4.201 -8.928 15.160 1.00 86.19 158 THR A N 1
ATOM 1285 C CA . THR A 1 158 ? -4.981 -7.964 15.951 1.00 86.19 158 THR A CA 1
ATOM 1286 C C . THR A 1 158 ? -4.122 -6.765 16.342 1.00 86.19 158 THR A C 1
ATOM 1288 O O . THR A 1 158 ? -3.163 -6.890 17.098 1.00 86.19 158 THR A O 1
ATOM 1291 N N . THR A 1 159 ? -4.475 -5.580 15.845 1.00 87.81 159 THR A N 1
ATOM 1292 C CA . THR A 1 159 ? -3.875 -4.302 16.266 1.00 87.81 159 THR A CA 1
ATOM 1293 C C . THR A 1 159 ? -4.626 -3.716 17.461 1.00 87.81 159 THR A C 1
ATOM 1295 O O . THR A 1 159 ? -5.766 -4.100 17.725 1.00 87.81 159 THR A O 1
ATOM 1298 N N . TYR A 1 160 ? -4.051 -2.725 18.150 1.00 87.12 160 TYR A N 1
ATOM 1299 C CA . TYR A 1 160 ? -4.780 -1.984 19.196 1.00 87.12 160 TYR A CA 1
ATOM 1300 C C . TYR A 1 160 ? -6.062 -1.328 18.680 1.00 87.12 160 TYR A C 1
ATOM 1302 O O . TYR A 1 160 ? -7.070 -1.298 19.384 1.00 87.12 160 TYR A O 1
ATOM 1310 N N . TYR A 1 161 ? -6.040 -0.831 17.443 1.00 87.75 161 TYR A N 1
ATOM 1311 C CA . TYR A 1 161 ? -7.214 -0.218 16.829 1.00 87.75 161 TYR A CA 1
ATOM 1312 C C . TYR A 1 161 ? -8.318 -1.251 16.584 1.00 87.75 161 TYR A C 1
ATOM 1314 O O . TYR A 1 161 ? -9.485 -0.985 16.872 1.00 87.75 161 TYR A O 1
ATOM 1322 N N . LYS A 1 162 ? -7.942 -2.447 16.102 1.00 87.75 162 LYS A N 1
ATOM 1323 C CA . LYS A 1 162 ? -8.872 -3.568 15.934 1.00 87.75 162 LYS A CA 1
ATOM 1324 C C . LYS A 1 162 ? -9.412 -4.026 17.288 1.00 87.75 162 LYS A C 1
ATOM 1326 O O . LYS A 1 162 ? -10.618 -4.085 17.446 1.00 87.75 162 LYS A O 1
ATOM 1331 N N . ALA A 1 163 ? -8.554 -4.218 18.288 1.00 90.31 163 ALA A N 1
ATOM 1332 C CA . ALA A 1 163 ? -8.978 -4.612 19.630 1.00 90.31 163 ALA A CA 1
ATOM 1333 C C . ALA A 1 163 ? -9.948 -3.604 20.275 1.00 90.31 163 ALA A C 1
ATOM 1335 O O . ALA A 1 163 ? -10.904 -4.010 20.930 1.00 90.31 163 ALA A O 1
ATOM 1336 N N . ALA A 1 164 ? -9.738 -2.297 20.075 1.00 91.75 164 ALA A N 1
ATOM 1337 C CA . ALA A 1 164 ? -10.664 -1.268 20.547 1.00 91.75 164 ALA A CA 1
ATOM 1338 C C . ALA A 1 164 ? -12.021 -1.363 19.831 1.00 91.75 164 ALA A C 1
ATOM 1340 O O . ALA A 1 164 ? -13.066 -1.320 20.478 1.00 91.75 164 ALA A O 1
ATOM 1341 N N . LYS A 1 165 ? -12.014 -1.541 18.504 1.00 91.62 165 LYS A N 1
ATOM 1342 C CA . LYS A 1 165 ? -13.236 -1.714 17.706 1.00 91.62 165 LYS A CA 1
ATOM 1343 C C . LYS A 1 165 ? -14.003 -2.978 18.105 1.00 91.62 165 LYS A C 1
ATOM 1345 O O . LYS A 1 165 ? -15.205 -2.895 18.332 1.00 91.62 165 LYS A O 1
ATOM 1350 N N . ASP A 1 166 ? -13.306 -4.101 18.244 1.00 90.56 166 ASP A N 1
ATOM 1351 C CA . ASP A 1 166 ? -13.882 -5.390 18.628 1.00 90.56 166 ASP A CA 1
ATOM 1352 C C . ASP A 1 166 ? -14.491 -5.318 20.040 1.00 90.56 166 ASP A C 1
ATOM 1354 O O . ASP A 1 166 ? -15.543 -5.898 20.297 1.00 90.56 166 ASP A O 1
ATOM 1358 N N . LEU A 1 167 ? -13.866 -4.573 20.961 1.00 91.56 167 LEU A N 1
ATOM 1359 C CA . LEU A 1 167 ? -14.408 -4.349 22.303 1.00 91.56 167 LEU A CA 1
ATOM 1360 C C . LEU A 1 167 ? -15.698 -3.516 22.273 1.00 91.56 167 LEU A C 1
ATOM 1362 O O . LEU A 1 167 ? -16.649 -3.850 22.977 1.00 91.56 167 LEU A O 1
ATOM 1366 N N . ILE A 1 168 ? -15.751 -2.470 21.440 1.00 93.06 168 ILE A N 1
ATOM 1367 C CA . ILE A 1 168 ? -16.975 -1.683 21.233 1.00 93.06 168 ILE A CA 1
ATOM 1368 C C . ILE A 1 168 ? -18.095 -2.580 20.692 1.00 93.06 168 ILE A C 1
ATOM 1370 O O . ILE A 1 168 ? -19.198 -2.555 21.226 1.00 93.06 168 ILE A O 1
ATOM 1374 N N . GLU A 1 169 ? -17.809 -3.404 19.683 1.00 92.19 169 GLU A N 1
ATOM 1375 C CA . GLU A 1 169 ? -18.791 -4.321 19.081 1.00 92.19 169 GLU A CA 1
ATOM 1376 C C . GLU A 1 169 ? -19.307 -5.351 20.094 1.00 92.19 169 GLU A C 1
ATOM 1378 O O . GLU A 1 169 ? -20.509 -5.588 20.196 1.00 92.19 169 GLU A O 1
ATOM 1383 N N . GLN A 1 170 ? -18.426 -5.892 20.937 1.00 91.62 170 GLN A N 1
ATOM 1384 C CA . GLN A 1 170 ? -18.836 -6.778 22.029 1.00 91.62 170 GLN A CA 1
ATOM 1385 C C . GLN A 1 170 ? -19.745 -6.080 23.049 1.00 91.62 170 GLN A C 1
ATOM 1387 O O . GLN A 1 170 ? -20.660 -6.710 23.586 1.00 91.62 170 GLN A O 1
ATOM 1392 N N . TRP A 1 171 ? -19.499 -4.804 23.354 1.00 93.00 171 TRP A N 1
ATOM 1393 C CA . TRP A 1 171 ? -20.357 -4.030 24.253 1.00 93.00 171 TRP A CA 1
ATOM 1394 C C . TRP A 1 171 ? -21.704 -3.687 23.621 1.00 93.00 171 TRP A C 1
ATOM 1396 O O . TRP A 1 171 ? -22.710 -3.769 24.319 1.00 93.00 171 TRP A O 1
ATOM 1406 N N . GLU A 1 172 ? -21.747 -3.378 22.323 1.00 92.00 172 GLU A N 1
ATOM 1407 C CA . GLU A 1 172 ? -23.000 -3.182 21.578 1.00 92.00 172 GLU A CA 1
ATOM 1408 C C . GLU A 1 172 ? -23.909 -4.418 21.670 1.00 92.00 172 GLU A C 1
ATOM 1410 O O . GLU A 1 172 ? -25.119 -4.278 21.825 1.00 92.00 172 GLU A O 1
ATOM 1415 N N . GLU A 1 173 ? -23.335 -5.624 21.649 1.00 91.25 173 GLU A N 1
ATOM 1416 C CA . GLU A 1 173 ? -24.098 -6.871 21.769 1.00 91.25 173 GLU A CA 1
ATOM 1417 C C . GLU A 1 173 ? -24.487 -7.228 23.210 1.00 91.25 173 GLU A C 1
ATOM 1419 O O . GLU A 1 173 ? -25.590 -7.719 23.455 1.00 91.25 173 GLU A O 1
ATOM 1424 N N . LYS A 1 174 ? -23.566 -7.058 24.167 1.00 93.31 174 LYS A N 1
ATOM 1425 C CA . LYS A 1 174 ? -23.681 -7.681 25.501 1.00 93.31 174 LYS A CA 1
ATOM 1426 C C . LYS A 1 174 ? -23.924 -6.697 26.639 1.00 93.31 174 LYS A C 1
ATOM 1428 O O . LYS A 1 174 ? -24.352 -7.123 27.708 1.00 93.31 174 LYS A O 1
ATOM 1433 N N . LEU A 1 175 ? -23.598 -5.419 26.454 1.00 92.44 175 LEU A N 1
ATOM 1434 C CA . LEU A 1 175 ? -23.572 -4.401 27.509 1.00 92.44 175 LEU A CA 1
ATOM 1435 C C . LEU A 1 175 ? -24.092 -3.044 26.976 1.00 92.44 175 LEU A C 1
ATOM 1437 O O . LEU A 1 175 ? -23.334 -2.069 26.961 1.00 92.44 175 LEU A O 1
ATOM 1441 N N . PRO A 1 176 ? -25.372 -2.946 26.560 1.00 91.12 176 PRO A N 1
ATOM 1442 C CA . PRO A 1 176 ? -25.926 -1.731 25.947 1.00 91.12 176 PRO A CA 1
ATOM 1443 C C . PRO A 1 176 ? -25.840 -0.501 26.866 1.00 91.12 176 PRO A C 1
ATOM 1445 O O . PRO A 1 176 ? -25.506 0.586 26.400 1.00 91.12 176 PRO A O 1
ATOM 1448 N N . ASP A 1 177 ? -26.005 -0.675 28.181 1.00 92.19 177 ASP A N 1
ATOM 1449 C CA . ASP A 1 177 ? -25.850 0.407 29.164 1.00 92.19 177 ASP A CA 1
ATOM 1450 C C . ASP A 1 177 ? -24.438 1.023 29.148 1.00 92.19 177 ASP A C 1
ATOM 1452 O O . ASP A 1 177 ? -24.268 2.226 29.373 1.00 92.19 177 ASP A O 1
ATOM 1456 N N . ASN A 1 178 ? -23.401 0.216 28.878 1.00 91.62 178 ASN A N 1
ATOM 1457 C CA . ASN A 1 178 ? -22.032 0.720 28.757 1.00 91.62 178 ASN A CA 1
ATOM 1458 C C . ASN A 1 178 ? -21.884 1.572 27.499 1.00 91.62 178 ASN A C 1
ATOM 1460 O O . ASN A 1 178 ? -21.236 2.617 27.547 1.00 91.62 178 ASN A O 1
ATOM 1464 N N . ILE A 1 179 ? -22.501 1.148 26.395 1.00 93.94 179 ILE A N 1
ATOM 1465 C CA . ILE A 1 179 ? -22.499 1.894 25.139 1.00 93.94 179 ILE A CA 1
ATOM 1466 C C . ILE A 1 179 ? -23.197 3.241 25.295 1.00 93.94 179 ILE A C 1
ATOM 1468 O O . ILE A 1 179 ? -22.633 4.247 24.875 1.00 93.94 179 ILE A 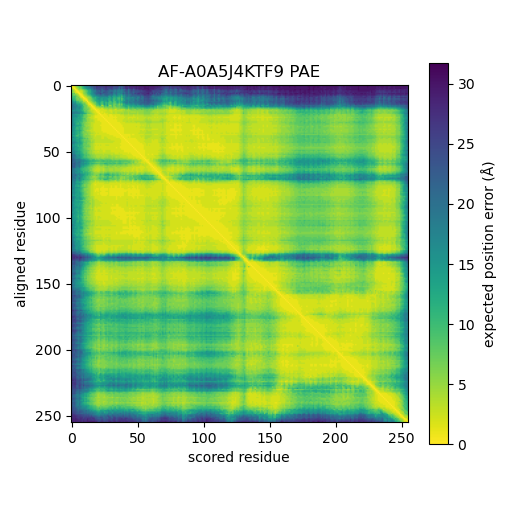O 1
ATOM 1472 N N . GLU A 1 180 ? -24.350 3.299 25.963 1.00 93.31 180 GLU A N 1
ATOM 1473 C CA . GLU A 1 180 ? -25.038 4.572 26.207 1.00 93.31 180 GLU A CA 1
ATOM 1474 C C . GLU A 1 180 ? -24.184 5.554 27.020 1.00 93.31 180 GLU A C 1
ATOM 1476 O O . GLU A 1 180 ? -24.152 6.751 26.729 1.00 93.31 180 GLU A O 1
ATOM 1481 N N . ARG A 1 181 ? -23.468 5.065 28.041 1.00 93.75 181 ARG A N 1
ATOM 1482 C CA . ARG A 1 181 ? -22.566 5.903 28.848 1.00 93.75 181 ARG A CA 1
ATOM 1483 C C . ARG A 1 181 ? -21.366 6.384 28.043 1.00 93.75 181 ARG A C 1
ATOM 1485 O O . ARG A 1 181 ? -21.013 7.557 28.129 1.00 93.75 181 ARG A O 1
ATOM 1492 N N . VAL A 1 182 ? -20.748 5.491 27.274 1.00 94.19 182 VAL A N 1
ATOM 1493 C CA . VAL A 1 182 ? -19.604 5.820 26.418 1.00 94.19 182 VAL A CA 1
ATOM 1494 C C . VAL A 1 182 ? -20.013 6.838 25.353 1.00 94.19 182 VAL A C 1
ATOM 1496 O O . VAL A 1 182 ? -19.358 7.869 25.243 1.00 94.19 182 VAL A O 1
ATOM 1499 N N . ASP A 1 183 ? -21.106 6.607 24.621 1.00 95.44 183 ASP A N 1
ATOM 1500 C CA . ASP A 1 183 ? -21.572 7.512 23.562 1.00 95.44 183 ASP A CA 1
ATOM 1501 C C . ASP A 1 183 ? -21.947 8.893 24.113 1.00 95.44 183 ASP A C 1
ATOM 1503 O O . ASP A 1 183 ? -21.589 9.910 23.522 1.00 95.44 183 ASP A O 1
ATOM 1507 N N . ARG A 1 184 ? -22.556 8.955 25.306 1.00 95.38 184 ARG A N 1
ATOM 1508 C CA . ARG A 1 184 ? -22.820 10.227 25.991 1.00 95.38 184 ARG A CA 1
ATOM 1509 C C . ARG A 1 184 ? -21.539 11.018 26.253 1.00 95.38 184 ARG A C 1
ATOM 1511 O O . ARG A 1 184 ? -21.476 12.190 25.897 1.00 95.38 184 ARG A O 1
ATOM 1518 N N . ILE A 1 185 ? -20.508 10.389 26.825 1.00 95.12 185 ILE A N 1
ATOM 1519 C CA . ILE A 1 185 ? -19.232 11.074 27.093 1.00 95.12 185 ILE A CA 1
ATOM 1520 C C . ILE A 1 185 ? -18.53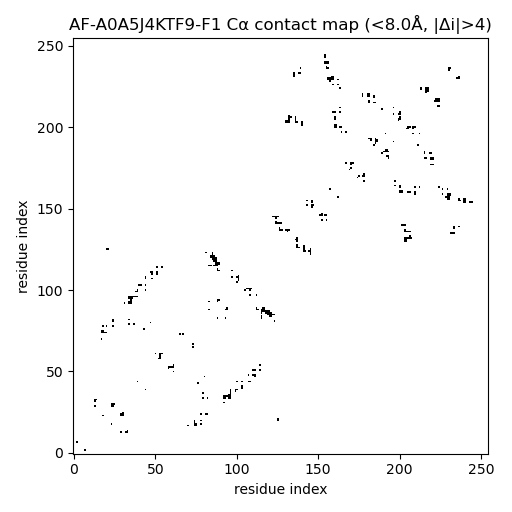1 11.473 25.789 1.00 95.12 185 ILE A C 1
ATOM 1522 O O . ILE A 1 185 ? -17.984 12.574 25.711 1.00 95.12 185 ILE A O 1
ATOM 1526 N N . LEU A 1 186 ? -18.574 10.633 24.748 1.00 96.06 186 LEU A N 1
ATOM 1527 C CA . LEU A 1 186 ? -18.026 10.985 23.432 1.00 96.06 186 LEU A CA 1
ATOM 1528 C C . LEU A 1 186 ? -18.675 12.255 22.874 1.00 96.06 186 LEU A C 1
ATOM 1530 O O . LEU A 1 186 ? -17.966 13.145 22.397 1.00 96.06 186 LEU A O 1
ATOM 1534 N N . GLN A 1 187 ? -20.001 12.364 22.972 1.00 95.75 187 GLN A N 1
ATOM 1535 C CA . GLN A 1 187 ? -20.739 13.526 22.488 1.00 95.75 187 GLN A CA 1
ATOM 1536 C C . GLN A 1 187 ? -20.474 14.771 23.346 1.00 95.75 187 GLN A C 1
ATOM 1538 O O . GLN A 1 187 ? -20.205 15.836 22.795 1.00 95.75 187 GLN A O 1
ATOM 1543 N N . GLU A 1 188 ? -20.497 14.644 24.675 1.00 95.12 188 GLU A N 1
ATOM 1544 C CA . GLU A 1 188 ? -20.330 15.768 25.608 1.00 95.12 188 GLU A CA 1
ATOM 1545 C C . GLU A 1 188 ? -18.901 16.333 25.628 1.00 95.12 188 GLU A C 1
ATOM 1547 O O . GLU A 1 188 ? -18.720 17.550 25.669 1.00 95.12 188 GLU A O 1
ATOM 1552 N N . VAL A 1 189 ? -17.879 15.470 25.598 1.00 95.06 189 VAL A N 1
ATOM 1553 C CA . VAL A 1 189 ? -16.471 15.870 25.784 1.00 95.06 189 VAL A CA 1
ATOM 1554 C C . VAL A 1 189 ? -15.743 16.046 24.455 1.00 95.06 189 VAL A C 1
ATOM 1556 O O . VAL A 1 189 ? -14.938 16.966 24.301 1.00 95.06 189 VAL A O 1
ATOM 1559 N N . HIS A 1 190 ? -16.000 15.165 23.489 1.00 93.56 190 HIS A N 1
ATOM 1560 C CA . HIS A 1 190 ? -15.241 15.108 22.239 1.00 93.56 190 HIS A CA 1
ATOM 1561 C C . HIS A 1 190 ? -16.044 15.567 21.017 1.00 93.56 190 HIS A C 1
ATOM 1563 O O . HIS A 1 190 ? -15.451 15.766 19.954 1.00 93.56 190 HIS A O 1
ATOM 1569 N N . GLY A 1 191 ? -17.361 15.760 21.153 1.00 94.75 191 GLY A N 1
ATOM 1570 C CA . GLY A 1 191 ? -18.238 16.186 20.063 1.00 94.75 191 GLY A CA 1
ATOM 1571 C C . GLY A 1 191 ? -18.344 15.167 18.926 1.00 94.75 191 GLY A C 1
ATOM 1572 O O . GLY A 1 191 ? -18.596 15.560 17.787 1.00 94.75 191 GLY A O 1
ATOM 1573 N N . ILE A 1 192 ? -18.112 13.881 19.206 1.00 95.75 192 ILE A N 1
ATOM 1574 C CA . ILE A 1 192 ? -18.203 12.796 18.220 1.00 95.75 192 ILE A CA 1
ATOM 1575 C C . ILE A 1 192 ? -19.156 11.704 18.697 1.00 95.75 192 ILE A C 1
ATOM 1577 O O . ILE A 1 192 ? -19.382 11.545 19.891 1.00 95.75 192 ILE A O 1
ATOM 1581 N N . THR A 1 193 ? -19.689 10.924 17.762 1.00 95.56 193 THR A N 1
ATOM 1582 C CA . THR A 1 193 ? -20.515 9.749 18.071 1.00 95.56 193 THR A CA 1
ATOM 1583 C C . THR A 1 193 ? -19.680 8.474 18.130 1.00 95.56 193 THR A C 1
ATOM 1585 O O . THR A 1 193 ? -18.587 8.396 17.556 1.00 95.56 193 THR A O 1
ATOM 1588 N N . LEU A 1 194 ? -20.222 7.421 18.740 1.00 94.31 194 LEU A N 1
ATOM 1589 C CA . LEU A 1 194 ? -19.621 6.088 18.724 1.00 94.31 194 LEU A CA 1
ATOM 1590 C C . LEU A 1 194 ? -19.382 5.573 17.296 1.00 94.31 194 LEU A C 1
ATOM 1592 O O . LEU A 1 194 ? -18.337 4.993 17.003 1.00 94.31 194 LEU A O 1
ATOM 1596 N N . VAL A 1 195 ? -20.317 5.836 16.377 1.00 94.12 195 VAL A N 1
ATOM 1597 C CA . VAL A 1 195 ? -20.186 5.457 14.960 1.00 94.12 195 VAL A CA 1
ATOM 1598 C C . VAL A 1 195 ? -18.979 6.149 14.321 1.00 94.12 195 VAL A C 1
ATOM 1600 O O . VAL A 1 195 ? -18.185 5.503 13.633 1.00 94.12 195 VAL A O 1
ATOM 1603 N N . GLN A 1 196 ? -18.797 7.446 14.582 1.00 94.69 196 GLN A N 1
ATOM 1604 C CA . GLN A 1 196 ? -17.631 8.194 14.108 1.00 94.69 196 GLN A CA 1
ATOM 1605 C C . GLN A 1 196 ? -16.338 7.680 14.744 1.00 94.69 196 GLN A C 1
ATOM 1607 O O . GLN A 1 196 ? -15.338 7.540 14.044 1.00 94.69 196 GLN A O 1
ATOM 1612 N N . LEU A 1 197 ? -16.349 7.337 16.035 1.00 95.19 197 LEU A N 1
ATOM 1613 C CA . LEU A 1 197 ? -15.194 6.748 16.710 1.00 95.19 197 LEU A CA 1
ATOM 1614 C C . LEU A 1 197 ? -14.774 5.420 16.059 1.00 95.19 197 LEU A C 1
ATOM 1616 O O . LEU A 1 197 ? -13.602 5.258 15.716 1.00 95.19 197 LEU A O 1
ATOM 1620 N N . LYS A 1 198 ? -15.721 4.499 15.824 1.00 94.06 198 LYS A N 1
ATOM 1621 C CA . LYS A 1 198 ? -15.467 3.211 15.147 1.00 94.06 198 LYS A CA 1
ATOM 1622 C C . LYS A 1 198 ? -14.896 3.413 13.745 1.00 94.06 198 LYS A C 1
ATOM 1624 O O . LYS A 1 198 ? -13.951 2.724 13.362 1.00 94.06 198 LYS A O 1
ATOM 1629 N N . HIS A 1 199 ? -15.445 4.365 12.991 1.00 91.50 199 HIS A N 1
ATOM 1630 C CA . HIS A 1 199 ? -14.911 4.731 11.682 1.00 91.50 199 HIS A CA 1
ATOM 1631 C C . HIS A 1 199 ? -13.473 5.259 11.798 1.00 91.50 199 HIS A C 1
ATOM 1633 O O . HIS A 1 199 ? -12.588 4.820 11.065 1.00 91.50 199 HIS A O 1
ATOM 1639 N N . ASN A 1 200 ? -13.212 6.148 12.758 1.00 90.44 200 ASN A N 1
ATOM 1640 C CA . ASN A 1 200 ? -11.906 6.774 12.923 1.00 90.44 200 ASN A CA 1
ATOM 1641 C C . ASN A 1 200 ? -10.823 5.778 13.369 1.00 90.44 200 ASN A C 1
ATOM 1643 O O . ASN A 1 200 ? -9.698 5.878 12.881 1.00 90.44 200 ASN A O 1
ATOM 1647 N N . LEU A 1 201 ? -11.164 4.781 14.197 1.00 89.69 201 LEU A N 1
ATOM 1648 C CA . LEU A 1 201 ? -10.286 3.654 14.557 1.00 89.69 201 LEU A CA 1
ATOM 1649 C C . LEU A 1 201 ? -9.866 2.810 13.342 1.00 89.69 201 LEU A C 1
ATOM 1651 O O . LEU A 1 201 ? -8.809 2.188 13.352 1.00 89.69 201 LEU A O 1
ATOM 1655 N N . ALA A 1 202 ? -10.676 2.784 12.284 1.00 83.88 202 ALA A N 1
ATOM 1656 C CA . ALA A 1 202 ? -10.373 2.082 11.039 1.00 83.88 202 ALA A CA 1
ATOM 1657 C C . ALA A 1 202 ? -9.744 2.988 9.967 1.00 83.88 202 ALA A C 1
ATOM 1659 O O . ALA A 1 202 ? -9.616 2.557 8.820 1.00 83.88 202 ALA A O 1
ATOM 1660 N N . SER A 1 203 ? -9.385 4.219 10.332 1.00 80.06 203 SER A N 1
ATOM 1661 C CA . SER A 1 203 ? -8.923 5.261 9.422 1.00 80.06 203 SER A CA 1
ATOM 1662 C C . SER A 1 203 ? -7.505 5.731 9.775 1.00 80.06 203 SER A C 1
ATOM 1664 O O . SER A 1 203 ? -6.991 5.412 10.844 1.00 80.06 203 SER A O 1
ATOM 1666 N N . PRO A 1 204 ? -6.894 6.595 8.955 1.00 75.19 204 PRO A N 1
ATOM 1667 C CA . PRO A 1 204 ? -5.625 7.247 9.284 1.00 75.19 204 PRO A CA 1
ATOM 1668 C C . PRO A 1 204 ? -5.621 8.063 10.599 1.00 75.19 204 PRO A C 1
ATOM 1670 O O . PRO A 1 204 ? -4.559 8.364 11.138 1.00 75.19 204 PRO A O 1
ATOM 1673 N N . GLN A 1 205 ? -6.793 8.390 11.159 1.00 81.75 205 GLN A N 1
ATOM 1674 C CA . GLN A 1 205 ? -6.936 9.059 12.462 1.00 81.75 205 GLN A CA 1
ATOM 1675 C C . GLN A 1 205 ? -6.907 8.084 13.654 1.00 81.75 205 GLN A C 1
ATOM 1677 O O . GLN A 1 205 ? -7.244 8.475 14.776 1.00 81.75 205 GLN A O 1
ATOM 1682 N N . ALA A 1 206 ? -6.538 6.819 13.428 1.00 84.56 206 ALA A N 1
ATOM 1683 C CA . ALA A 1 206 ? -6.674 5.746 14.404 1.00 84.56 206 ALA A CA 1
ATOM 1684 C C . ALA A 1 206 ? -5.958 6.013 15.736 1.00 84.56 206 ALA A C 1
ATOM 1686 O O . ALA A 1 206 ? -6.502 5.643 16.770 1.00 84.56 206 ALA A O 1
ATOM 1687 N N . ASP A 1 207 ? -4.809 6.703 15.757 1.00 85.31 207 ASP A N 1
ATOM 1688 C CA . ASP A 1 207 ? -4.133 7.022 17.029 1.00 85.31 207 ASP A CA 1
ATOM 1689 C C . ASP A 1 207 ? -4.951 7.985 17.880 1.00 85.31 207 ASP A C 1
ATOM 1691 O O . ASP A 1 207 ? -5.154 7.762 19.071 1.00 85.31 207 ASP A O 1
ATOM 1695 N N . ARG A 1 208 ? -5.457 9.056 17.258 1.00 88.25 208 ARG A N 1
ATOM 1696 C CA . ARG A 1 208 ? -6.300 10.032 17.950 1.00 88.25 208 ARG A CA 1
ATOM 1697 C C . ARG A 1 208 ? -7.595 9.379 18.421 1.00 88.25 208 ARG A C 1
ATOM 1699 O O . ARG A 1 208 ? -8.041 9.648 19.530 1.00 88.25 208 ARG A O 1
ATOM 1706 N N . ALA A 1 209 ? -8.189 8.527 17.590 1.00 91.25 209 ALA A N 1
ATOM 1707 C CA . ALA A 1 209 ? -9.387 7.779 17.949 1.00 91.25 209 ALA A CA 1
ATOM 1708 C C . ALA A 1 209 ? -9.127 6.811 19.112 1.00 91.25 209 ALA A C 1
ATOM 1710 O O . ALA A 1 209 ? -9.933 6.736 20.033 1.00 91.25 209 ALA A O 1
ATOM 1711 N N . LEU A 1 210 ? -7.986 6.119 19.110 1.00 90.56 210 LEU A N 1
ATOM 1712 C CA . LEU A 1 210 ? -7.581 5.219 20.185 1.00 90.56 210 LEU A CA 1
ATOM 1713 C C . LEU A 1 210 ? -7.368 5.970 21.502 1.00 90.56 210 LEU A C 1
ATOM 1715 O O . LEU A 1 210 ? -7.781 5.481 22.551 1.00 90.56 210 LEU A O 1
ATOM 1719 N N . GLU A 1 211 ? -6.768 7.159 21.457 1.00 91.06 211 GLU A N 1
ATOM 1720 C CA . GLU A 1 211 ? -6.586 7.991 22.647 1.00 91.06 211 GLU A CA 1
ATOM 1721 C C . GLU A 1 211 ? -7.928 8.485 23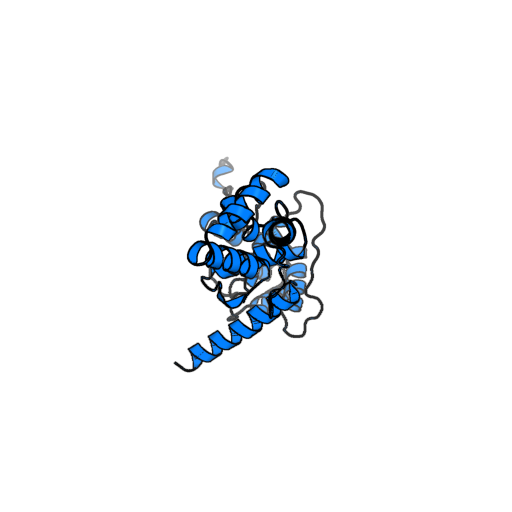.203 1.00 91.06 211 GLU A C 1
ATOM 1723 O O . GLU A 1 211 ? -8.190 8.342 24.396 1.00 91.06 211 GLU A O 1
ATOM 1728 N N . ILE A 1 212 ? -8.822 8.977 22.335 1.00 94.06 212 ILE A N 1
ATOM 1729 C CA . ILE A 1 212 ? -10.188 9.360 22.728 1.00 94.06 212 ILE A CA 1
ATOM 1730 C C . ILE A 1 212 ? -10.917 8.168 23.353 1.00 94.06 212 ILE A C 1
ATOM 1732 O O . ILE A 1 212 ? -11.546 8.311 24.401 1.00 94.06 212 ILE A O 1
ATOM 1736 N N . PHE A 1 213 ? -10.807 6.985 22.745 1.00 94.69 213 PHE A N 1
ATOM 1737 C CA . PHE A 1 213 ? -11.395 5.763 23.278 1.00 94.69 213 PHE A CA 1
ATOM 1738 C C . PHE A 1 213 ? -10.858 5.447 24.678 1.00 94.69 213 PHE A C 1
ATOM 1740 O O . PHE A 1 213 ? -11.656 5.301 25.598 1.00 94.69 213 PHE A O 1
ATOM 1747 N N . ARG A 1 214 ? -9.530 5.426 24.872 1.00 93.44 214 ARG A N 1
ATOM 1748 C CA . ARG A 1 214 ? -8.886 5.161 26.173 1.00 93.44 214 ARG A CA 1
ATOM 1749 C C . ARG A 1 214 ? -9.353 6.128 27.262 1.00 93.44 214 ARG A C 1
ATOM 1751 O O . ARG A 1 214 ? -9.680 5.696 28.366 1.00 93.44 214 ARG A O 1
ATOM 1758 N N . GLN A 1 215 ? -9.397 7.423 26.956 1.00 93.69 215 GLN A N 1
ATOM 1759 C CA . GLN A 1 215 ? -9.855 8.444 27.901 1.00 93.69 215 GLN A CA 1
ATOM 1760 C C . GLN A 1 215 ? -11.337 8.253 28.237 1.00 93.69 215 GLN A C 1
ATOM 1762 O O . GLN A 1 215 ? -11.713 8.212 29.408 1.00 93.69 215 GLN A O 1
ATOM 1767 N N . THR A 1 216 ? -12.165 8.039 27.214 1.00 94.00 216 THR A N 1
ATOM 1768 C CA . THR A 1 216 ? -13.609 7.858 27.373 1.00 94.00 216 THR A CA 1
ATOM 1769 C C . THR A 1 216 ? -13.939 6.609 28.184 1.00 94.00 216 THR A C 1
ATOM 1771 O O . THR A 1 216 ? -14.794 6.675 29.060 1.00 94.00 216 THR A O 1
ATOM 1774 N N . THR A 1 217 ? -13.273 5.473 27.954 1.00 91.75 217 THR A N 1
ATOM 1775 C CA . THR A 1 217 ? -13.556 4.237 28.704 1.00 91.75 217 THR A CA 1
ATOM 1776 C C . THR A 1 217 ? -13.199 4.365 30.181 1.00 91.75 217 THR A C 1
ATOM 1778 O O . THR A 1 217 ? -13.939 3.871 31.034 1.00 91.75 217 THR A O 1
ATOM 1781 N N . ILE A 1 218 ? -12.115 5.078 30.502 1.00 92.81 218 ILE A N 1
ATOM 1782 C CA . ILE A 1 218 ? -11.746 5.378 31.890 1.00 92.81 218 ILE A CA 1
ATOM 1783 C C . ILE A 1 218 ? -12.798 6.291 32.526 1.00 92.81 218 ILE A C 1
ATOM 1785 O O . ILE A 1 218 ? -13.285 5.986 33.612 1.00 92.81 218 ILE A O 1
ATOM 1789 N N . SER A 1 219 ? -13.196 7.375 31.858 1.00 90.56 219 SER A N 1
ATOM 1790 C CA . SER A 1 219 ? -14.176 8.323 32.402 1.00 90.56 219 SER A CA 1
ATOM 1791 C C . SER A 1 219 ? -15.592 7.746 32.515 1.00 90.56 219 SER A C 1
ATOM 1793 O O . SER A 1 219 ? -16.278 8.014 33.497 1.00 90.56 219 SER A O 1
ATOM 1795 N N . ALA A 1 220 ? -16.036 6.952 31.538 1.00 90.44 220 ALA A N 1
ATOM 1796 C CA . ALA A 1 220 ? -17.392 6.403 31.488 1.00 90.44 220 ALA A CA 1
ATOM 1797 C C . ALA A 1 220 ? -17.569 5.184 32.395 1.00 90.44 220 ALA A C 1
ATOM 1799 O O . ALA A 1 220 ? -18.625 5.012 33.008 1.00 90.44 220 ALA A O 1
ATOM 1800 N N . LEU A 1 221 ? -16.557 4.312 32.438 1.00 91.19 221 LEU A N 1
ATOM 1801 C CA . LEU A 1 221 ? -16.679 2.968 33.005 1.00 91.19 221 LEU A CA 1
ATOM 1802 C C . LEU A 1 221 ? -15.659 2.685 34.116 1.00 91.19 221 LEU A C 1
ATOM 1804 O O . LEU A 1 221 ? -15.747 1.642 34.757 1.00 91.19 221 LEU A O 1
ATOM 1808 N N . GLY A 1 222 ? -14.676 3.565 34.338 1.00 88.31 222 GLY A N 1
ATOM 1809 C CA . GLY A 1 222 ? -13.564 3.308 35.258 1.00 88.31 222 GLY A CA 1
ATOM 1810 C C . GLY A 1 222 ? -12.632 2.188 34.788 1.00 88.31 222 GLY A C 1
ATOM 1811 O O . GLY A 1 222 ? -11.853 1.668 35.584 1.00 88.31 222 GLY A O 1
ATOM 1812 N N . MET A 1 223 ? -12.720 1.787 33.514 1.00 84.69 223 MET A N 1
ATOM 1813 C CA . MET A 1 223 ? -11.991 0.644 32.966 1.00 84.69 223 MET A CA 1
ATOM 1814 C C . MET A 1 223 ? -10.871 1.113 32.029 1.00 84.69 223 MET A C 1
ATOM 1816 O O . MET A 1 223 ? -11.158 1.670 30.963 1.00 84.69 223 MET A O 1
ATOM 1820 N N . PRO A 1 224 ? -9.593 0.888 32.385 1.00 86.88 224 PRO A N 1
ATOM 1821 C CA . PRO A 1 224 ? -8.486 1.181 31.490 1.00 86.88 224 PRO A CA 1
ATOM 1822 C C . PRO A 1 224 ? -8.411 0.143 30.361 1.00 86.88 224 PRO A C 1
ATOM 1824 O O . PRO A 1 224 ? -8.608 -1.054 30.575 1.00 86.88 224 PRO A O 1
ATOM 1827 N N . PHE A 1 225 ? -8.111 0.598 29.144 1.00 87.44 225 PHE A N 1
ATOM 1828 C CA . PHE A 1 225 ? -7.996 -0.270 27.972 1.00 87.44 225 PHE A CA 1
ATOM 1829 C C . PHE A 1 225 ? -6.558 -0.780 27.792 1.00 87.44 225 PHE A C 1
ATOM 1831 O O . PHE A 1 225 ? -5.691 -0.065 27.284 1.00 87.44 225 PHE A O 1
ATOM 1838 N N . HIS A 1 226 ? -6.334 -2.039 28.176 1.00 82.31 226 HIS A N 1
ATOM 1839 C CA . HIS A 1 226 ? -5.064 -2.757 28.027 1.00 82.31 226 HIS A CA 1
ATOM 1840 C C . HIS A 1 226 ? -5.292 -4.121 27.353 1.00 82.31 226 HIS A C 1
ATOM 1842 O O . HIS A 1 226 ? -5.410 -5.137 28.038 1.00 82.31 226 HIS A O 1
ATOM 1848 N N . PRO A 1 227 ? -5.428 -4.163 26.018 1.00 81.38 227 PRO A N 1
ATOM 1849 C CA . PRO A 1 227 ? -5.516 -5.421 25.285 1.00 81.38 227 PRO A CA 1
ATOM 1850 C C . PRO A 1 227 ? -4.203 -6.213 25.370 1.00 81.38 227 PRO A C 1
ATOM 1852 O O . PRO A 1 227 ? -3.111 -5.648 25.378 1.00 81.38 227 PRO A O 1
ATOM 1855 N N . ASN A 1 228 ? -4.316 -7.540 25.394 1.00 76.44 228 ASN A N 1
ATOM 1856 C CA . ASN A 1 228 ? -3.173 -8.451 25.367 1.00 76.44 228 ASN A CA 1
ATOM 1857 C C . ASN A 1 228 ? -2.852 -8.872 23.925 1.00 76.44 228 ASN A C 1
ATOM 1859 O O . ASN A 1 228 ? -3.763 -9.004 23.112 1.00 76.44 228 ASN A O 1
ATOM 1863 N N . ALA A 1 229 ? -1.575 -9.164 23.644 1.00 76.81 229 ALA A N 1
ATOM 1864 C CA . ALA A 1 229 ? -1.112 -9.773 22.387 1.00 76.81 229 ALA A CA 1
ATOM 1865 C C . ALA A 1 229 ? -1.548 -9.022 21.112 1.00 76.81 229 ALA A C 1
ATOM 1867 O O . ALA A 1 229 ? -2.058 -9.610 20.159 1.00 76.81 229 ALA A O 1
ATOM 1868 N N . VAL A 1 230 ? -1.343 -7.709 21.108 1.00 83.00 230 VAL A N 1
ATOM 1869 C CA . VAL A 1 230 ? -1.742 -6.806 20.026 1.00 83.00 230 VAL A CA 1
ATOM 1870 C C . VAL A 1 230 ? -0.543 -6.091 19.423 1.00 83.00 230 VAL A C 1
ATOM 1872 O O . VAL A 1 230 ? 0.430 -5.797 20.112 1.00 83.00 230 VAL A O 1
ATOM 1875 N N . ILE A 1 231 ? -0.648 -5.793 18.132 1.00 81.62 231 ILE A N 1
ATOM 1876 C CA . ILE A 1 231 ? 0.389 -5.125 17.346 1.00 81.62 231 ILE A CA 1
ATOM 1877 C C . ILE A 1 231 ? 0.242 -3.604 17.470 1.00 81.62 231 ILE A C 1
ATOM 1879 O O . ILE A 1 231 ? -0.828 -3.054 17.177 1.00 81.62 231 ILE A O 1
ATOM 1883 N N . GLU A 1 232 ? 1.324 -2.934 17.875 1.00 75.75 232 GLU A N 1
ATOM 1884 C CA . GLU A 1 232 ? 1.419 -1.461 17.932 1.00 75.75 232 GLU A CA 1
ATOM 1885 C C . GLU A 1 232 ? 2.362 -0.897 16.885 1.00 75.75 232 GLU A C 1
ATOM 1887 O O . GLU A 1 232 ? 2.159 0.213 16.385 1.00 75.75 232 GLU A O 1
ATOM 1892 N N . ARG A 1 233 ? 3.434 -1.636 16.590 1.00 81.88 233 ARG A N 1
ATOM 1893 C CA . ARG A 1 233 ? 4.554 -1.096 15.832 1.00 81.88 233 ARG A CA 1
ATOM 1894 C C . ARG A 1 233 ? 4.573 -1.661 14.412 1.00 81.88 233 ARG A C 1
ATOM 1896 O O . ARG A 1 233 ? 4.279 -2.841 14.213 1.00 81.88 233 ARG A O 1
ATOM 1903 N N . PRO A 1 234 ? 4.927 -0.847 13.401 1.00 85.81 234 PRO A N 1
ATOM 1904 C CA . PRO A 1 234 ? 5.020 -1.326 12.027 1.00 85.81 234 PRO A CA 1
ATOM 1905 C C . PRO A 1 234 ? 5.933 -2.546 11.843 1.00 85.81 234 PRO A C 1
ATOM 1907 O O . PRO A 1 234 ? 5.602 -3.423 11.054 1.00 85.81 234 PRO A O 1
ATOM 1910 N N . ASP A 1 235 ? 7.053 -2.633 12.566 1.00 86.06 235 ASP A N 1
ATOM 1911 C CA . ASP A 1 235 ? 7.974 -3.777 12.510 1.00 86.06 235 ASP A CA 1
ATOM 1912 C C . ASP A 1 235 ? 7.300 -5.089 12.928 1.00 86.06 235 ASP A C 1
ATOM 1914 O O . ASP A 1 235 ? 7.403 -6.082 12.208 1.00 86.06 235 ASP A O 1
ATOM 1918 N N . GLU A 1 236 ? 6.533 -5.070 14.020 1.00 89.38 236 GLU A N 1
ATOM 1919 C CA . GLU A 1 236 ? 5.750 -6.224 14.484 1.00 89.38 236 GLU A CA 1
ATOM 1920 C C . GLU A 1 236 ? 4.686 -6.629 13.460 1.00 89.38 236 GLU A C 1
ATOM 1922 O O . GLU A 1 236 ? 4.47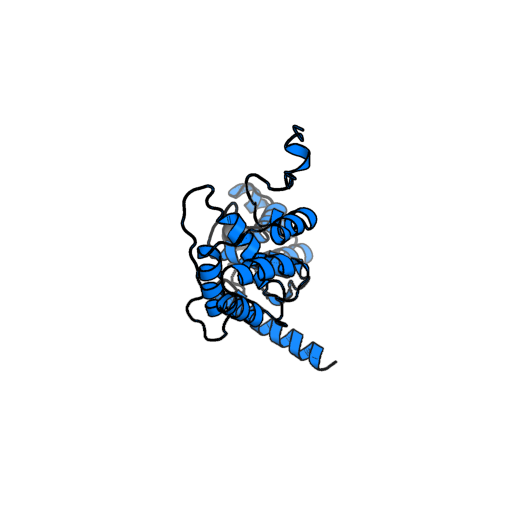8 -7.816 13.210 1.00 89.38 236 GLU A O 1
ATOM 1927 N N . ALA A 1 237 ? 4.036 -5.648 12.827 1.00 89.19 237 ALA A N 1
ATOM 1928 C CA . ALA A 1 237 ? 3.037 -5.894 11.794 1.00 89.19 237 ALA A CA 1
ATOM 1929 C C . ALA A 1 237 ? 3.636 -6.579 10.561 1.00 89.19 237 ALA A C 1
ATOM 1931 O O . ALA A 1 237 ? 3.075 -7.552 10.058 1.00 89.19 237 ALA A O 1
ATOM 1932 N N . PHE A 1 238 ? 4.788 -6.102 10.079 1.00 88.31 238 PHE A N 1
ATOM 1933 C CA . PHE A 1 238 ? 5.479 -6.732 8.954 1.00 88.31 238 PHE A CA 1
ATOM 1934 C C . PHE A 1 238 ? 5.953 -8.148 9.296 1.00 88.31 238 PHE A C 1
ATOM 1936 O O . PHE A 1 238 ? 5.843 -9.046 8.459 1.00 88.31 238 PHE A O 1
ATOM 1943 N N . GLU A 1 239 ? 6.443 -8.369 10.518 1.00 87.62 239 GLU A N 1
ATOM 1944 C CA . GLU A 1 239 ? 6.839 -9.698 10.983 1.00 87.62 239 GLU A CA 1
ATOM 1945 C C . GLU A 1 239 ? 5.638 -10.652 11.066 1.00 87.62 239 GLU A C 1
ATOM 1947 O O . GLU A 1 239 ? 5.729 -11.789 10.597 1.00 87.62 239 GLU A O 1
ATOM 1952 N N . ALA A 1 240 ? 4.503 -10.188 11.598 1.00 88.56 240 ALA A N 1
ATOM 1953 C CA . ALA A 1 240 ? 3.266 -10.959 11.675 1.00 88.56 240 ALA A CA 1
ATOM 1954 C C . ALA A 1 240 ? 2.762 -11.360 10.283 1.00 88.56 240 ALA A C 1
ATOM 1956 O O . ALA A 1 240 ? 2.532 -12.543 10.036 1.00 88.56 240 ALA A O 1
ATOM 1957 N N . VAL A 1 241 ? 2.681 -10.406 9.348 1.00 90.62 241 VAL A N 1
ATOM 1958 C CA . VAL A 1 241 ? 2.264 -10.676 7.963 1.00 90.62 241 VAL A CA 1
ATOM 1959 C C . VAL A 1 241 ? 3.202 -11.676 7.294 1.00 90.62 241 VAL A C 1
ATOM 1961 O O . VAL A 1 241 ? 2.726 -12.625 6.683 1.00 90.62 241 VAL A O 1
ATOM 1964 N N . SER A 1 242 ? 4.519 -11.509 7.439 1.00 87.31 242 SER A N 1
ATOM 1965 C CA . SER A 1 242 ? 5.515 -12.422 6.861 1.00 87.31 242 SER A CA 1
ATOM 1966 C C . SER A 1 242 ? 5.377 -13.851 7.398 1.00 87.31 242 SER A C 1
ATOM 1968 O O . SER A 1 242 ? 5.319 -14.809 6.625 1.00 87.31 242 SER A O 1
ATOM 1970 N N . LYS A 1 243 ? 5.254 -14.011 8.723 1.00 87.38 243 LYS A N 1
ATOM 1971 C CA . LYS A 1 243 ? 5.047 -15.324 9.356 1.00 87.38 243 LYS A CA 1
ATOM 1972 C C . LYS A 1 243 ? 3.741 -15.969 8.899 1.00 87.38 243 LYS A C 1
ATOM 1974 O O . LYS A 1 243 ? 3.746 -17.131 8.503 1.00 87.38 243 LYS A O 1
ATOM 1979 N N . ASN A 1 244 ? 2.644 -15.215 8.921 1.00 86.94 244 ASN A N 1
ATOM 1980 C CA . ASN A 1 244 ? 1.326 -15.715 8.540 1.00 86.94 244 ASN A CA 1
ATOM 1981 C C . ASN A 1 244 ? 1.269 -16.075 7.049 1.00 86.94 244 ASN A C 1
ATOM 1983 O O . ASN A 1 244 ? 0.674 -17.088 6.693 1.00 86.94 244 ASN A O 1
ATOM 1987 N N . TRP A 1 245 ? 1.951 -15.314 6.188 1.00 84.81 245 TRP A N 1
ATOM 1988 C CA . TRP A 1 245 ? 2.065 -15.611 4.759 1.00 84.81 245 TRP A CA 1
ATOM 1989 C C . TRP A 1 245 ? 2.717 -16.974 4.510 1.00 84.81 245 TRP A C 1
ATOM 1991 O O . TRP A 1 245 ? 2.182 -17.795 3.766 1.00 84.81 245 TRP A O 1
ATOM 2001 N N . LEU A 1 246 ? 3.838 -17.251 5.184 1.00 78.62 246 LEU A N 1
ATOM 2002 C CA . LEU A 1 246 ? 4.536 -18.535 5.074 1.00 78.62 246 LEU A CA 1
ATOM 2003 C C . LEU A 1 246 ? 3.675 -19.706 5.560 1.00 78.62 246 LEU A C 1
ATOM 2005 O O . LEU A 1 246 ? 3.755 -20.799 5.004 1.00 78.62 246 LEU A O 1
ATOM 2009 N N . LEU A 1 247 ? 2.850 -19.507 6.589 1.00 74.69 247 LEU A N 1
ATOM 2010 C CA . LEU A 1 247 ? 1.926 -20.542 7.058 1.00 74.69 247 LEU 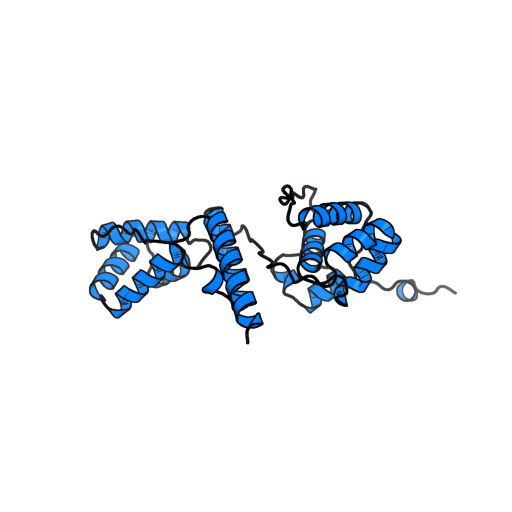A CA 1
ATOM 2011 C C . LEU A 1 247 ? 0.852 -20.853 6.010 1.00 74.69 247 LEU A C 1
ATOM 2013 O O . LEU A 1 247 ? 0.552 -22.026 5.780 1.00 74.69 247 LEU A O 1
ATOM 2017 N N . VAL A 1 248 ? 0.314 -19.829 5.342 1.00 74.12 248 VAL A N 1
ATOM 2018 C CA . VAL A 1 248 ? -0.676 -20.004 4.269 1.00 74.12 248 VAL A CA 1
ATOM 2019 C C . VAL A 1 248 ? -0.061 -20.730 3.072 1.00 74.12 248 VAL A C 1
ATOM 2021 O O . VAL A 1 248 ? -0.616 -21.737 2.639 1.00 74.12 248 VAL A O 1
ATOM 2024 N N . GLU A 1 249 ? 1.105 -20.299 2.579 1.00 68.44 249 GLU A N 1
ATOM 2025 C CA . GLU A 1 249 ? 1.773 -20.958 1.442 1.00 68.44 249 GLU A CA 1
ATOM 2026 C C . GLU A 1 249 ? 2.102 -22.425 1.732 1.00 68.44 249 GLU A C 1
ATOM 2028 O O . GLU A 1 249 ? 1.839 -23.293 0.899 1.00 68.44 249 GLU A O 1
ATOM 2033 N N . ASN A 1 250 ? 2.615 -22.723 2.929 1.00 59.22 250 ASN A N 1
ATOM 2034 C CA . ASN A 1 250 ? 2.902 -24.101 3.308 1.00 59.22 250 ASN A CA 1
ATOM 2035 C C . ASN A 1 250 ? 1.620 -24.937 3.399 1.00 59.22 250 ASN A C 1
ATOM 2037 O O . ASN A 1 250 ? 1.623 -26.075 2.960 1.00 59.22 250 ASN A O 1
ATOM 2041 N N . THR A 1 251 ? 0.513 -24.389 3.902 1.00 58.00 251 THR A N 1
ATOM 2042 C CA . THR A 1 251 ? -0.755 -25.134 4.017 1.00 58.00 251 THR A CA 1
ATOM 2043 C C . THR A 1 251 ? -1.361 -25.460 2.648 1.00 58.00 251 THR A C 1
ATOM 2045 O O . THR A 1 251 ? -1.888 -26.552 2.459 1.00 58.00 251 THR A O 1
ATOM 2048 N N . VAL A 1 252 ? -1.244 -24.549 1.676 1.00 50.44 252 VAL A N 1
ATOM 2049 C CA . VAL A 1 252 ? -1.723 -24.762 0.298 1.00 50.44 252 VAL A CA 1
ATOM 2050 C C . VAL A 1 252 ? -0.817 -25.727 -0.478 1.00 50.44 252 VAL A C 1
ATOM 2052 O O . VAL A 1 252 ? -1.298 -26.427 -1.357 1.00 50.44 252 VAL A O 1
ATOM 2055 N N . ALA A 1 253 ? 0.471 -25.827 -0.138 1.00 42.06 253 ALA A N 1
ATOM 2056 C CA . ALA A 1 253 ? 1.397 -26.771 -0.772 1.00 42.06 253 ALA A CA 1
ATOM 2057 C C . ALA A 1 253 ? 1.195 -28.247 -0.356 1.00 42.06 253 ALA A C 1
ATOM 2059 O O . ALA A 1 253 ? 1.780 -29.133 -0.980 1.00 42.06 253 ALA A O 1
ATOM 2060 N N . TYR A 1 254 ? 0.393 -28.520 0.682 1.00 36.69 254 TYR A N 1
ATOM 2061 C CA . TYR A 1 254 ? 0.084 -29.875 1.172 1.00 36.69 254 TYR A CA 1
ATOM 2062 C C . TYR A 1 254 ? -1.362 -30.332 0.885 1.00 36.69 254 TYR A C 1
ATOM 2064 O O . TYR A 1 254 ? -1.773 -31.375 1.400 1.00 36.69 254 TYR A O 1
ATOM 2072 N N . LEU A 1 255 ? -2.121 -29.585 0.073 1.00 35.47 255 LEU A N 1
ATOM 2073 C CA . LEU A 1 255 ? -3.449 -29.959 -0.441 1.00 35.47 255 LEU A CA 1
ATOM 2074 C C . LEU A 1 255 ? -3.396 -30.166 -1.957 1.00 35.47 255 LEU A C 1
ATOM 2076 O O . LEU A 1 255 ? -4.067 -31.113 -2.426 1.00 35.47 255 LEU A O 1
#

Mean predicted aligned error: 7.91 Å

Foldseek 3Di:
DDDDCCVVDDDDPLDDLDDDPPVQLPPVVSLLSLLLPPADDPVLLVVLLVCLLLLDPPDPPNDDDDDDDPSPCPNSSVSNVLVLQQAQCPPPSNVNVLVNSCVNPVVSSVSSNVSRHPHHHDQDQDFDPPQAPDPFLRRLLSSCVSCVVVVRNPLQPAALLNVLLVVLVVCVVPPVVLQVLLQVCCCVPVVDGPVVLNVCSSTSNVVVSSVSSQVSCCVRPVDGDDDPPHDRGSVVRVVSNVVVVVVVVVVVVVD

pLDDT: mean 87.16, std 12.27, range [35.47, 98.44]

Secondary structure (DSSP, 8-state):
----GGGT--------SS--TTHHHH-HHHHHHHHHH----HHHHHHHHHHHHHHSTT-S---------TTSSHHHHHHHHHHHHTS-TT-GGGHHHHHHHHHH-HHHHHHHHHTTTTPPPP------TTS-SSHHHHHHHHHHHHHHHTT-GGGG--BHHHHHHHHHHHHHHH-HHHHHHHHHHIIIIIS--HHHHHHHHTSTTHHHHHHHHHHHHHHHHS-----SS-B-SHHHHHHHHHHHHHHHHHHHTT-

InterPro domains:
  IPR027417 P-loop containing nucleoside triphosphate hydrolase [G3DSA:3.40.50.300] (19-186)
  IPR027417 P-loop containing nucleoside triphosphate hydrolase [SSF52540] (49-187)

Radius of gyration: 23.99 Å; Cα contacts (8 Å, |Δi|>4): 255; chains: 1; bounding box: 50×49×87 Å